Protein AF-X1N5U1-F1 (afdb_monomer_lite)

Structure (mmCIF, N/CA/C/O backbone):
data_AF-X1N5U1-F1
#
_entry.id   AF-X1N5U1-F1
#
loop_
_atom_site.group_PDB
_atom_site.id
_atom_site.type_symbol
_atom_site.label_atom_id
_atom_site.label_alt_id
_atom_site.label_comp_id
_atom_site.label_asym_id
_atom_site.label_entity_id
_atom_site.label_seq_id
_atom_site.pdbx_PDB_ins_code
_atom_site.Cartn_x
_atom_site.Cartn_y
_atom_site.Cartn_z
_atom_site.occupancy
_atom_site.B_iso_or_equiv
_atom_site.auth_seq_id
_atom_site.auth_comp_id
_atom_site.auth_asym_id
_atom_site.auth_atom_id
_atom_site.pdbx_PDB_model_num
ATOM 1 N N . HIS A 1 1 ? -0.557 -21.576 18.106 1.00 78.88 1 HIS A N 1
ATOM 2 C CA . HIS A 1 1 ? -1.082 -20.233 17.790 1.00 78.88 1 HIS A CA 1
ATOM 3 C C . HIS A 1 1 ? -1.778 -19.670 19.024 1.00 78.88 1 HIS A C 1
ATOM 5 O O . HIS A 1 1 ? -2.092 -20.455 19.910 1.00 78.88 1 HIS A O 1
ATOM 11 N N . ASP A 1 2 ? -1.929 -18.350 19.130 1.00 90.56 2 ASP A N 1
ATOM 12 C CA . ASP A 1 2 ? -2.532 -17.680 20.292 1.00 90.56 2 ASP A CA 1
ATOM 13 C C . ASP A 1 2 ? -3.877 -17.018 19.943 1.00 90.56 2 ASP A C 1
ATOM 15 O O . ASP A 1 2 ? -4.339 -17.080 18.804 1.00 90.56 2 ASP A O 1
ATOM 19 N N . GLU A 1 3 ? -4.504 -16.367 20.924 1.00 90.12 3 GLU A N 1
ATOM 20 C CA . GLU A 1 3 ? -5.809 -15.716 20.762 1.00 90.12 3 GLU A CA 1
ATOM 21 C C . GLU A 1 3 ? -5.814 -14.639 19.660 1.00 90.12 3 GLU A C 1
ATOM 23 O O . GLU A 1 3 ? -6.807 -14.477 18.950 1.00 90.12 3 GLU A O 1
ATOM 28 N N . ILE A 1 4 ? -4.700 -13.922 19.472 1.00 90.62 4 ILE A N 1
ATOM 29 C CA . ILE A 1 4 ? -4.571 -12.893 18.432 1.00 90.62 4 ILE A CA 1
ATOM 30 C C . ILE A 1 4 ? -4.632 -13.550 17.053 1.00 90.62 4 ILE A C 1
ATOM 32 O O . ILE A 1 4 ? -5.337 -13.061 16.172 1.00 90.62 4 ILE A O 1
ATOM 36 N N . PHE A 1 5 ? -3.904 -14.653 16.858 1.00 93.81 5 PHE A N 1
ATOM 37 C CA . PHE A 1 5 ? -3.947 -15.402 15.605 1.00 93.81 5 PHE A CA 1
ATOM 38 C C . PHE A 1 5 ? -5.366 -15.875 15.285 1.00 93.81 5 PHE A C 1
ATOM 40 O O . PHE A 1 5 ? -5.862 -15.602 14.193 1.00 93.81 5 PHE A O 1
ATOM 47 N N . GLU A 1 6 ? -6.038 -16.514 16.245 1.00 93.44 6 GLU A N 1
ATOM 48 C CA . GLU A 1 6 ? -7.402 -17.019 16.051 1.00 93.44 6 GLU A CA 1
ATOM 49 C C . GLU A 1 6 ? -8.366 -15.894 15.658 1.00 93.44 6 GLU A C 1
ATOM 51 O O . GLU A 1 6 ? -9.143 -16.033 14.712 1.00 93.44 6 GLU A O 1
ATOM 56 N N . LYS A 1 7 ? -8.270 -14.731 16.314 1.00 91.69 7 LYS A N 1
ATOM 57 C CA . LYS A 1 7 ? -9.083 -13.548 15.991 1.00 91.69 7 LYS A CA 1
ATOM 58 C C . LYS A 1 7 ? -8.818 -13.014 14.586 1.00 91.69 7 LYS A C 1
ATOM 60 O O . LYS A 1 7 ? -9.767 -12.698 13.864 1.00 91.69 7 LYS A O 1
ATOM 65 N N . LEU A 1 8 ? -7.548 -12.932 14.188 1.00 94.38 8 LEU A N 1
ATOM 66 C CA . LEU A 1 8 ? -7.164 -12.465 12.858 1.00 94.38 8 LEU A CA 1
ATOM 67 C C . LEU A 1 8 ? -7.657 -13.406 11.759 1.00 94.38 8 LEU A C 1
ATOM 69 O O . LEU A 1 8 ? -8.076 -12.918 10.713 1.00 94.38 8 LEU A O 1
ATOM 73 N N . ILE A 1 9 ? -7.650 -14.722 11.981 1.00 95.38 9 ILE A N 1
ATOM 74 C CA . ILE A 1 9 ? -8.093 -15.707 10.986 1.00 95.38 9 ILE A CA 1
ATOM 75 C C . ILE A 1 9 ? -9.622 -15.830 10.937 1.00 95.38 9 ILE A C 1
ATOM 77 O O . ILE A 1 9 ? -10.188 -15.813 9.846 1.00 95.38 9 ILE A O 1
ATOM 81 N N . LYS A 1 10 ? -10.305 -15.921 12.088 1.00 92.31 10 LYS A N 1
ATOM 82 C CA . LYS A 1 10 ? -11.728 -16.310 12.195 1.00 92.31 10 LYS A CA 1
ATOM 83 C C . LYS A 1 10 ? -12.684 -15.505 11.308 1.00 92.31 10 LYS A C 1
ATOM 85 O O . LYS A 1 10 ? -13.675 -16.052 10.839 1.00 92.31 10 LYS A O 1
ATOM 90 N N . ASN A 1 11 ? -12.404 -14.220 11.087 1.00 85.19 11 ASN A N 1
ATOM 91 C CA . ASN A 1 11 ? -13.266 -13.316 10.314 1.00 85.19 11 ASN A CA 1
ATOM 92 C C . ASN A 1 11 ? -12.578 -12.745 9.068 1.00 85.19 11 ASN A C 1
ATOM 94 O O . ASN A 1 11 ? -12.956 -11.673 8.589 1.00 85.19 11 ASN A O 1
ATOM 98 N N . SER A 1 12 ? -11.552 -13.431 8.572 1.00 95.69 12 SER A N 1
ATOM 99 C CA . SER A 1 12 ? -10.753 -12.979 7.440 1.00 95.69 12 SER A CA 1
ATOM 100 C C . SER A 1 12 ? -10.702 -14.032 6.352 1.00 95.69 12 SER A C 1
ATOM 102 O O . SER A 1 12 ? -10.772 -15.233 6.602 1.00 95.69 12 SER A O 1
ATOM 104 N N . LEU A 1 13 ? -10.517 -13.571 5.123 1.00 96.00 13 LEU A N 1
ATOM 105 C CA . LEU A 1 13 ? -10.209 -14.438 4.002 1.00 96.00 13 LEU A CA 1
ATOM 106 C C . LEU A 1 13 ? -8.708 -14.721 3.985 1.00 96.00 13 LEU A C 1
ATOM 108 O O . LEU A 1 13 ? -7.891 -13.820 4.168 1.00 96.00 13 LEU A O 1
ATOM 112 N N . THR A 1 14 ? -8.346 -15.971 3.728 1.00 95.62 14 THR A N 1
ATOM 113 C CA . THR A 1 14 ? -6.973 -16.385 3.417 1.00 95.62 14 THR A CA 1
ATOM 114 C C . THR A 1 14 ? -6.920 -16.879 1.975 1.00 95.62 14 THR A C 1
ATOM 116 O O . THR A 1 14 ? -7.950 -17.027 1.319 1.00 95.62 14 THR A O 1
ATOM 119 N N . ASN A 1 15 ? -5.719 -17.092 1.438 1.00 95.69 15 ASN A N 1
ATOM 120 C CA . ASN A 1 15 ? -5.493 -17.489 0.046 1.00 95.69 15 ASN A CA 1
ATOM 121 C C . ASN A 1 15 ? -6.030 -16.483 -0.997 1.00 95.69 15 ASN A C 1
ATOM 123 O O . ASN A 1 15 ? -6.209 -16.824 -2.165 1.00 95.69 15 ASN A O 1
ATOM 127 N N . VAL A 1 16 ? -6.252 -15.232 -0.580 1.00 96.06 16 VAL A N 1
ATOM 128 C CA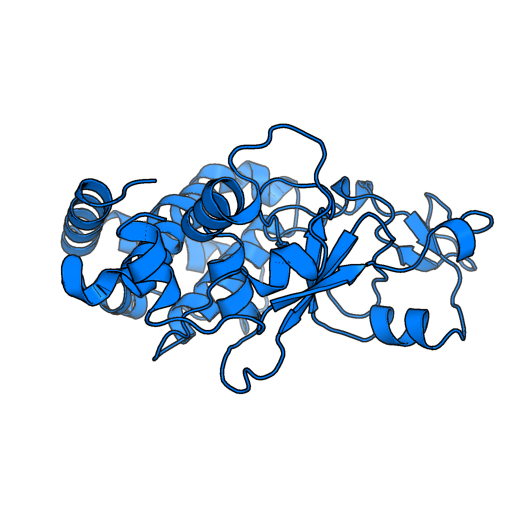 . VAL A 1 16 ? -6.719 -14.136 -1.446 1.00 96.06 16 VAL A CA 1
ATOM 129 C C . VAL A 1 16 ? -5.595 -13.209 -1.900 1.00 96.06 16 VAL A C 1
ATOM 131 O O . VAL A 1 16 ? -5.753 -12.514 -2.896 1.00 96.06 16 VAL A O 1
ATOM 134 N N . VAL A 1 17 ? -4.440 -13.219 -1.224 1.00 96.88 17 VAL A N 1
ATOM 135 C CA . VAL A 1 17 ? -3.240 -12.469 -1.627 1.00 96.88 17 VAL A CA 1
ATOM 136 C C . VAL A 1 17 ? -2.207 -13.448 -2.157 1.00 96.88 17 VAL A C 1
ATOM 138 O O . VAL A 1 17 ? -1.645 -14.241 -1.407 1.00 96.88 17 VAL A O 1
ATOM 141 N N . LEU A 1 18 ? -1.938 -13.399 -3.457 1.00 95.69 18 LEU A N 1
ATOM 142 C CA . LEU A 1 18 ? -0.983 -14.290 -4.104 1.00 95.69 18 LEU A CA 1
ATOM 143 C C . LEU A 1 18 ? 0.223 -13.503 -4.601 1.00 95.69 18 LEU A C 1
ATOM 145 O O . LEU A 1 18 ? 0.129 -12.744 -5.564 1.00 95.69 18 LEU A O 1
ATOM 149 N N . GLY A 1 19 ? 1.359 -13.712 -3.940 1.00 95.00 19 GLY A N 1
ATOM 150 C CA . GLY A 1 19 ? 2.645 -13.171 -4.356 1.00 95.00 19 GLY A CA 1
ATOM 151 C C . GLY A 1 19 ? 3.249 -13.944 -5.527 1.00 95.00 19 GLY A C 1
ATOM 152 O O . GLY A 1 19 ? 3.449 -15.156 -5.442 1.00 95.00 19 GLY A O 1
ATOM 153 N N . ASP A 1 20 ? 3.593 -13.233 -6.589 1.00 94.75 20 ASP A N 1
ATOM 154 C CA . ASP A 1 20 ? 4.414 -13.685 -7.713 1.00 94.75 20 ASP A CA 1
ATOM 155 C C . ASP A 1 20 ? 5.688 -12.823 -7.799 1.00 94.75 20 ASP A C 1
ATOM 157 O O . ASP A 1 20 ? 5.861 -11.840 -7.076 1.00 94.75 20 ASP A O 1
ATOM 161 N N . TYR A 1 21 ? 6.600 -13.203 -8.679 1.00 91.12 21 TYR A N 1
ATOM 162 C CA . TYR A 1 21 ? 7.834 -12.495 -8.974 1.00 91.12 21 TYR A CA 1
ATOM 163 C C . TYR A 1 21 ? 7.630 -11.588 -10.183 1.00 91.12 21 TYR A C 1
ATOM 165 O O . TYR A 1 21 ? 6.862 -11.903 -11.101 1.00 91.12 21 TYR A O 1
ATOM 173 N N . GLY A 1 22 ? 8.385 -10.495 -10.241 1.00 91.81 22 GLY A N 1
ATOM 174 C CA . GLY A 1 22 ? 8.585 -9.790 -11.498 1.00 91.81 22 GLY A CA 1
ATOM 175 C C . GLY A 1 22 ? 9.330 -10.634 -12.541 1.00 91.81 22 GLY A C 1
ATOM 176 O O . GLY A 1 22 ? 9.539 -11.842 -12.401 1.00 91.81 22 GLY A O 1
ATOM 177 N N . LEU A 1 23 ? 9.721 -9.998 -13.637 1.00 92.12 23 LEU A N 1
ATOM 178 C CA . LEU A 1 23 ? 10.422 -10.655 -14.732 1.00 92.12 23 LEU A CA 1
ATOM 179 C C . LEU A 1 23 ? 11.861 -11.006 -14.328 1.00 92.12 23 LEU A C 1
ATOM 181 O O . LEU A 1 23 ? 12.540 -10.194 -13.695 1.00 92.12 23 LEU A O 1
ATOM 185 N N . ASP A 1 24 ? 12.334 -12.203 -14.701 1.00 84.12 24 ASP A N 1
ATOM 186 C CA . ASP A 1 24 ? 13.722 -12.591 -14.447 1.00 84.12 24 ASP A CA 1
ATOM 187 C C . ASP A 1 24 ? 14.670 -11.630 -15.152 1.00 84.12 24 ASP A C 1
ATOM 189 O O . ASP A 1 24 ? 14.729 -11.592 -16.378 1.00 84.12 24 ASP A O 1
ATOM 193 N N . HIS A 1 25 ? 15.425 -10.865 -14.369 1.00 67.94 25 HIS A N 1
ATOM 194 C CA . HIS A 1 25 ? 16.436 -9.974 -14.901 1.00 67.94 25 HIS A CA 1
ATOM 195 C C . HIS A 1 25 ? 17.454 -10.719 -15.768 1.00 67.94 25 HIS A C 1
ATOM 197 O O . HIS A 1 25 ? 17.928 -10.116 -16.695 1.00 67.94 25 HIS A O 1
ATOM 203 N N . ARG A 1 26 ? 17.735 -12.021 -15.625 1.00 65.69 26 ARG A N 1
ATOM 204 C CA . ARG A 1 26 ? 18.602 -12.782 -16.557 1.00 65.69 26 ARG A CA 1
ATOM 205 C C . ARG A 1 26 ? 18.038 -12.885 -17.975 1.00 65.69 26 ARG A C 1
ATOM 207 O O . ARG A 1 26 ? 18.794 -13.086 -18.918 1.00 65.69 26 ARG A O 1
ATOM 214 N N . VAL A 1 27 ? 16.731 -12.687 -18.131 1.00 61.28 27 VAL A N 1
ATOM 215 C CA . VAL A 1 27 ? 16.070 -12.530 -19.432 1.00 61.28 27 VAL A CA 1
ATOM 216 C C . VAL A 1 27 ? 16.319 -11.135 -20.024 1.00 61.28 27 VAL A C 1
ATOM 218 O O . VAL A 1 27 ? 16.164 -10.957 -21.227 1.00 61.28 27 VAL A O 1
ATOM 221 N N . VAL A 1 28 ? 16.713 -10.162 -19.195 1.00 60.78 28 VAL A N 1
ATOM 222 C CA . VAL A 1 28 ? 16.836 -8.731 -19.528 1.00 60.78 28 VAL A CA 1
ATOM 223 C C . VAL A 1 28 ? 18.241 -8.155 -19.237 1.00 60.78 28 VAL A C 1
ATOM 225 O O . VAL A 1 28 ? 18.537 -7.048 -19.637 1.00 60.78 28 VAL A O 1
ATOM 228 N N . ASN A 1 29 ? 19.139 -8.875 -18.560 1.00 50.53 29 ASN A N 1
ATOM 229 C CA . ASN A 1 29 ? 20.348 -8.365 -17.885 1.00 50.53 29 ASN A CA 1
ATOM 230 C C . ASN A 1 29 ? 21.474 -8.063 -18.858 1.00 50.53 29 ASN A C 1
ATOM 232 O O . ASN A 1 29 ? 22.388 -7.323 -18.517 1.00 50.53 29 ASN A O 1
ATOM 236 N N . LYS A 1 30 ? 21.421 -8.648 -20.054 1.00 61.34 30 LYS A N 1
ATOM 237 C CA . LYS A 1 30 ? 22.290 -8.220 -21.150 1.00 61.34 30 LYS A CA 1
ATOM 238 C C . LYS A 1 30 ? 21.853 -6.857 -21.708 1.00 61.34 30 LYS A C 1
ATOM 240 O O . LYS A 1 30 ? 22.657 -6.185 -22.335 1.00 61.34 30 LYS A O 1
ATOM 245 N N . ASP A 1 31 ? 20.624 -6.433 -21.405 1.00 75.69 31 ASP A N 1
ATOM 246 C CA . ASP A 1 31 ? 19.917 -5.310 -22.010 1.00 75.69 31 ASP A CA 1
ATOM 247 C C . ASP A 1 31 ? 19.130 -4.476 -20.962 1.00 75.69 31 ASP A C 1
ATOM 249 O O . ASP A 1 31 ? 17.998 -4.052 -21.218 1.00 75.69 31 ASP A O 1
ATOM 253 N N . LEU A 1 32 ? 19.719 -4.158 -19.802 1.00 90.31 32 LEU A N 1
ATOM 254 C CA . LEU A 1 32 ? 19.231 -3.061 -18.950 1.00 90.31 32 LEU A CA 1
ATOM 255 C C . LEU A 1 32 ? 20.218 -1.890 -18.967 1.00 90.31 32 LEU A C 1
ATOM 257 O O . LEU A 1 32 ? 21.430 -2.088 -18.903 1.00 90.31 32 LEU A O 1
ATOM 261 N N . ARG A 1 33 ? 19.703 -0.659 -18.997 1.00 92.06 33 ARG A N 1
ATOM 262 C CA . ARG A 1 33 ? 20.496 0.580 -18.912 1.00 92.06 33 ARG A CA 1
ATOM 263 C C . ARG A 1 33 ? 20.086 1.409 -17.704 1.00 92.06 33 ARG A C 1
ATOM 265 O O . ARG A 1 33 ? 18.948 1.329 -17.251 1.00 92.06 33 ARG A O 1
ATOM 272 N N . LYS A 1 34 ? 21.019 2.192 -17.162 1.00 93.00 34 LYS A N 1
ATOM 273 C CA . LYS A 1 34 ? 20.716 3.165 -16.102 1.00 93.00 34 LYS A CA 1
ATOM 274 C C . LYS A 1 34 ? 20.020 4.400 -16.656 1.00 93.00 34 LYS A C 1
ATOM 276 O O . LYS A 1 34 ? 19.060 4.877 -16.058 1.00 93.00 34 LYS A O 1
ATOM 281 N N . ASP A 1 35 ? 20.439 4.823 -17.839 1.00 94.31 35 ASP A N 1
ATOM 282 C CA . ASP A 1 35 ? 19.875 5.977 -18.519 1.00 94.31 35 ASP A CA 1
ATOM 283 C C . ASP A 1 35 ? 18.788 5.570 -19.506 1.00 94.31 35 ASP A C 1
ATOM 285 O O . ASP A 1 35 ? 18.838 4.501 -20.124 1.00 94.31 35 ASP A O 1
ATOM 289 N N . LYS A 1 36 ? 17.801 6.455 -19.653 1.00 95.69 36 LYS A N 1
ATOM 290 C CA . LYS A 1 36 ? 16.779 6.330 -20.684 1.00 95.69 36 LYS A CA 1
ATOM 291 C C . LYS A 1 36 ? 17.386 6.743 -22.018 1.00 95.69 36 LYS A C 1
ATOM 293 O O . LYS A 1 36 ? 17.819 7.882 -22.162 1.00 95.69 36 LYS A O 1
ATOM 298 N N . ILE A 1 37 ? 17.339 5.848 -22.992 1.00 94.56 37 ILE A N 1
ATOM 299 C CA . ILE A 1 37 ? 17.688 6.129 -24.391 1.00 94.56 37 ILE A CA 1
ATOM 300 C C . ILE A 1 37 ? 16.596 5.561 -25.299 1.00 94.56 37 ILE A C 1
ATOM 302 O O . ILE A 1 37 ? 15.747 4.804 -24.827 1.00 94.56 37 ILE A O 1
ATOM 306 N N . ASP A 1 38 ? 16.591 5.906 -26.585 1.00 94.62 38 ASP A N 1
ATOM 307 C CA . ASP A 1 38 ? 15.484 5.562 -27.493 1.00 94.62 38 ASP A CA 1
ATOM 308 C C . ASP A 1 38 ? 15.163 4.064 -27.515 1.00 94.62 38 ASP A C 1
ATOM 310 O O . ASP A 1 38 ? 13.998 3.676 -27.419 1.00 94.62 38 ASP A O 1
ATOM 314 N N . GLU A 1 39 ? 16.196 3.219 -27.544 1.00 93.38 39 GLU A N 1
ATOM 315 C CA . GLU A 1 39 ? 16.052 1.761 -27.518 1.00 93.38 39 GLU A CA 1
ATOM 316 C C . GLU A 1 39 ? 15.655 1.226 -26.122 1.00 93.38 39 GLU A C 1
ATOM 318 O O . GLU A 1 39 ? 14.938 0.232 -26.016 1.00 93.38 39 GLU A O 1
ATOM 323 N N . TYR A 1 40 ? 16.063 1.904 -25.043 1.00 94.50 40 TYR A N 1
ATOM 324 C CA . TYR A 1 40 ? 15.822 1.517 -23.646 1.00 94.50 40 TYR A CA 1
ATOM 325 C C . TYR A 1 40 ? 14.923 2.550 -22.979 1.00 94.50 40 TYR A C 1
ATOM 327 O O . TYR A 1 40 ? 15.369 3.439 -22.251 1.00 94.50 40 TYR A O 1
ATOM 335 N N . ASN A 1 41 ? 13.629 2.435 -23.256 1.00 94.94 41 ASN A N 1
ATOM 336 C CA . ASN A 1 41 ? 12.647 3.455 -22.907 1.00 94.94 41 ASN A CA 1
ATOM 337 C C . ASN A 1 41 ? 11.528 2.952 -21.980 1.00 94.94 41 ASN A C 1
ATOM 339 O O . ASN A 1 41 ? 10.687 3.754 -21.563 1.00 94.94 41 ASN A O 1
ATOM 343 N N . ILE A 1 42 ? 11.535 1.664 -21.607 1.00 95.62 42 ILE A N 1
ATOM 344 C CA . ILE A 1 42 ? 10.561 1.081 -20.679 1.00 95.62 42 ILE A CA 1
ATOM 345 C C . ILE A 1 42 ? 11.162 1.003 -19.269 1.00 95.62 42 ILE A C 1
ATOM 347 O O . ILE A 1 42 ? 12.131 0.262 -19.073 1.00 95.62 42 ILE A O 1
ATOM 351 N N . PRO A 1 43 ? 10.601 1.711 -18.273 1.00 96.81 43 PRO A N 1
ATOM 352 C CA . PRO A 1 43 ? 11.136 1.704 -16.919 1.00 96.81 43 PRO A CA 1
ATOM 353 C C . PRO A 1 43 ? 10.956 0.330 -16.253 1.00 96.81 43 PRO A C 1
ATOM 355 O O . PRO A 1 43 ? 9.876 -0.272 -16.273 1.00 96.81 43 PRO A O 1
ATOM 358 N N . PHE A 1 44 ? 12.034 -0.148 -15.640 1.00 95.94 44 PHE A N 1
ATOM 359 C CA . PHE A 1 44 ? 12.178 -1.485 -15.080 1.00 95.94 44 PHE A CA 1
ATOM 360 C C . PHE A 1 44 ? 12.615 -1.410 -13.611 1.00 95.94 44 PHE A C 1
ATOM 362 O O . PHE A 1 44 ? 13.656 -0.835 -13.282 1.00 95.94 44 PHE A O 1
ATOM 369 N N . LEU A 1 45 ? 11.835 -2.018 -12.714 1.00 95.88 45 LEU A N 1
ATOM 370 C CA . LEU A 1 45 ? 12.115 -2.045 -11.274 1.00 95.88 45 LEU A CA 1
ATOM 371 C C . LEU A 1 45 ? 13.077 -3.197 -10.966 1.00 95.88 45 LEU A C 1
ATOM 373 O O . LEU A 1 45 ? 12.660 -4.307 -10.635 1.00 95.88 45 LEU A O 1
ATOM 377 N N . HIS A 1 46 ? 14.368 -2.951 -11.165 1.00 90.62 46 HIS A N 1
ATOM 378 C CA . HIS A 1 46 ? 15.398 -3.986 -11.095 1.00 90.62 46 HIS A CA 1
ATOM 379 C C . HIS A 1 46 ? 15.644 -4.504 -9.670 1.00 90.62 46 HIS A C 1
ATOM 381 O O . HIS A 1 46 ? 15.870 -5.701 -9.468 1.00 90.62 46 HIS A O 1
ATOM 387 N N . SER A 1 47 ? 15.596 -3.613 -8.679 1.00 91.38 47 SER A N 1
ATOM 388 C CA . SER A 1 47 ? 15.908 -3.926 -7.289 1.00 91.38 47 SER A CA 1
ATOM 389 C C . SER A 1 47 ? 14.671 -3.821 -6.402 1.00 91.38 47 SER A C 1
ATOM 391 O O . SER A 1 47 ? 13.705 -3.117 -6.699 1.00 91.38 47 SER A O 1
ATOM 393 N N . GLY A 1 48 ? 14.720 -4.503 -5.258 1.00 92.00 48 GLY A N 1
ATOM 394 C CA . GLY A 1 48 ? 13.713 -4.333 -4.215 1.00 92.00 48 GLY A CA 1
ATOM 395 C C . GLY A 1 48 ? 13.684 -2.910 -3.638 1.00 92.00 48 GLY A C 1
ATOM 396 O O . GLY A 1 48 ? 12.641 -2.490 -3.143 1.00 92.00 48 GLY A O 1
ATOM 397 N N . SER A 1 49 ? 14.792 -2.167 -3.756 1.00 95.19 49 SER A N 1
ATOM 398 C CA . SER A 1 49 ? 14.930 -0.762 -3.344 1.00 95.19 49 SER A CA 1
ATOM 399 C C . SER A 1 49 ? 14.143 0.203 -4.231 1.00 95.19 49 SER A C 1
ATOM 401 O O . SER A 1 49 ? 13.820 1.306 -3.799 1.00 95.19 49 SER A O 1
ATOM 403 N N . SER A 1 50 ? 13.776 -0.208 -5.452 1.00 96.38 50 SER A N 1
ATOM 404 C CA . SER A 1 50 ? 12.906 0.584 -6.329 1.00 96.38 50 SER A CA 1
ATOM 405 C C . SER A 1 50 ? 11.478 0.727 -5.790 1.00 96.38 50 SER A C 1
ATOM 407 O O . SER A 1 50 ? 10.723 1.569 -6.283 1.00 96.38 50 SER A O 1
ATOM 409 N N . VAL A 1 51 ? 11.100 -0.079 -4.794 1.00 97.38 51 VAL A N 1
ATOM 410 C CA . VAL A 1 51 ? 9.782 -0.067 -4.159 1.00 97.38 51 VAL A CA 1
ATOM 411 C C . VAL A 1 51 ? 9.930 0.257 -2.681 1.00 97.38 51 VAL A C 1
ATOM 413 O O . VAL A 1 51 ? 10.704 -0.369 -1.965 1.00 97.38 51 VAL A O 1
ATOM 416 N N . ASN A 1 52 ? 9.146 1.222 -2.217 1.00 96.38 52 ASN A N 1
ATOM 417 C CA . ASN A 1 52 ? 9.018 1.546 -0.807 1.00 96.38 52 ASN A CA 1
ATOM 418 C C . ASN A 1 52 ? 7.529 1.644 -0.441 1.00 96.38 52 ASN A C 1
ATOM 420 O O . ASN A 1 52 ? 6.648 1.606 -1.306 1.00 96.38 52 ASN A O 1
ATOM 424 N N . ARG A 1 53 ? 7.227 1.764 0.854 1.00 96.69 53 ARG A N 1
ATOM 425 C CA . ARG A 1 53 ? 5.854 1.926 1.341 1.00 96.69 53 ARG A CA 1
ATOM 426 C C . ARG A 1 53 ? 5.204 3.131 0.640 1.00 96.69 53 ARG A C 1
ATOM 428 O O . ARG A 1 53 ? 5.721 4.245 0.698 1.00 96.69 53 ARG A O 1
ATOM 435 N N . TYR A 1 54 ? 4.121 2.870 -0.091 1.00 98.44 54 TYR A N 1
ATOM 436 C CA . TYR A 1 54 ? 3.353 3.820 -0.910 1.00 98.44 54 TYR A CA 1
ATOM 437 C C . TYR A 1 54 ? 4.135 4.593 -1.983 1.00 98.44 54 TYR A C 1
ATOM 439 O O . TYR A 1 54 ? 3.611 5.551 -2.544 1.00 98.44 54 TYR A O 1
ATOM 447 N N . SER A 1 55 ? 5.366 4.199 -2.319 1.00 97.88 55 SER A N 1
ATOM 448 C CA . SER A 1 55 ? 6.189 4.947 -3.274 1.00 97.88 55 SER A CA 1
ATOM 449 C C . SER A 1 55 ? 7.051 4.076 -4.164 1.00 97.88 55 SER A C 1
ATOM 451 O O . SER A 1 55 ? 7.409 2.943 -3.850 1.00 97.88 55 SER A O 1
ATOM 453 N N . LEU A 1 56 ? 7.392 4.662 -5.304 1.00 97.88 56 LEU A N 1
ATOM 454 C CA . LEU A 1 56 ? 8.403 4.154 -6.206 1.00 97.88 56 LEU A CA 1
ATOM 455 C C . LEU A 1 56 ? 9.618 5.074 -6.170 1.00 97.88 56 LEU A C 1
ATOM 457 O O . LEU A 1 56 ? 9.485 6.295 -6.283 1.00 97.88 56 LEU A O 1
ATOM 461 N N . ILE A 1 57 ? 10.802 4.487 -6.045 1.00 96.75 57 ILE A N 1
ATOM 462 C CA . ILE A 1 57 ? 12.057 5.228 -5.957 1.00 96.75 57 ILE A CA 1
ATOM 463 C C . ILE A 1 57 ? 12.672 5.302 -7.355 1.00 96.75 57 ILE A C 1
ATOM 465 O O . ILE A 1 57 ? 13.407 4.416 -7.775 1.00 96.75 57 ILE A O 1
ATOM 469 N N . LYS A 1 58 ? 12.336 6.362 -8.102 1.00 95.25 58 LYS A N 1
ATOM 470 C CA . LYS A 1 58 ? 12.698 6.504 -9.527 1.00 95.25 58 LYS A CA 1
ATOM 471 C C . LYS A 1 58 ? 14.205 6.423 -9.801 1.00 95.25 58 LYS A C 1
ATOM 473 O O . LYS A 1 58 ? 14.584 5.881 -10.830 1.00 95.25 58 LYS A O 1
ATOM 478 N N . LYS A 1 59 ? 15.056 6.909 -8.887 1.00 94.62 59 LYS A N 1
ATOM 479 C CA . LYS A 1 59 ? 16.528 6.825 -9.009 1.00 94.62 59 LYS A CA 1
ATOM 480 C C . LYS A 1 59 ? 17.069 5.389 -9.015 1.00 94.62 59 LYS A C 1
ATOM 482 O O . LYS A 1 59 ? 18.157 5.143 -9.515 1.00 94.62 59 LYS A O 1
ATOM 487 N N . GLU A 1 60 ? 16.288 4.437 -8.508 1.00 95.56 60 GLU A N 1
ATOM 488 C CA . GLU A 1 60 ? 16.626 3.010 -8.499 1.00 95.56 60 GLU A CA 1
ATOM 489 C C . GLU A 1 60 ? 16.151 2.280 -9.761 1.00 95.56 60 GLU A C 1
ATOM 491 O O . GLU A 1 60 ? 16.320 1.064 -9.874 1.00 95.56 60 GLU A O 1
ATOM 496 N N . PHE A 1 61 ? 15.483 2.975 -10.685 1.00 95.38 61 PHE A N 1
ATOM 497 C CA . PHE A 1 61 ? 14.974 2.347 -11.895 1.00 95.38 61 PHE A CA 1
ATOM 498 C C . PHE A 1 61 ? 16.122 2.080 -12.863 1.00 95.38 61 PHE A C 1
ATOM 500 O O . PHE A 1 61 ? 17.069 2.856 -12.975 1.00 95.38 61 PHE A O 1
ATOM 507 N N . ASN A 1 62 ? 15.985 0.991 -13.607 1.00 95.12 62 ASN A N 1
ATOM 508 C CA . ASN A 1 62 ? 16.712 0.795 -14.849 1.00 95.12 62 ASN A CA 1
ATOM 509 C C . ASN A 1 62 ? 15.726 0.951 -16.015 1.00 95.12 62 ASN A C 1
ATOM 511 O O . ASN A 1 62 ? 14.514 1.076 -15.822 1.00 95.12 62 ASN A O 1
ATOM 515 N N . TRP A 1 63 ? 16.237 0.889 -17.233 1.00 95.25 63 TRP A N 1
ATOM 516 C CA . TRP A 1 63 ? 15.468 0.954 -18.462 1.00 95.25 63 TRP A CA 1
ATOM 517 C C . TRP A 1 63 ? 15.705 -0.300 -19.283 1.00 95.25 63 TRP A C 1
ATOM 519 O O . TRP A 1 63 ? 16.827 -0.792 -19.371 1.00 95.25 63 TRP A O 1
ATOM 529 N N . SER A 1 64 ? 14.629 -0.820 -19.856 1.00 93.75 64 SER A N 1
ATOM 530 C CA . SER A 1 64 ? 14.608 -2.026 -20.678 1.00 93.75 64 SER A CA 1
ATOM 531 C C . SER A 1 64 ? 14.149 -1.698 -22.092 1.00 93.75 64 SER A C 1
ATOM 533 O O . SER A 1 64 ? 13.403 -0.732 -22.304 1.00 93.75 64 SER A O 1
ATOM 535 N N . LYS A 1 65 ? 14.567 -2.532 -23.045 1.00 92.88 65 LYS A N 1
ATOM 536 C CA . LYS A 1 65 ? 13.965 -2.558 -24.377 1.00 92.88 65 LYS A CA 1
ATOM 537 C C . LYS A 1 65 ? 12.526 -3.083 -24.296 1.00 92.88 65 LYS A C 1
ATOM 539 O O . LYS A 1 65 ? 12.219 -3.900 -23.419 1.00 92.88 65 LYS A O 1
ATOM 544 N N . PRO A 1 66 ? 11.633 -2.670 -25.206 1.00 91.81 66 PRO A N 1
ATOM 545 C CA . PRO A 1 66 ? 10.368 -3.362 -25.407 1.00 91.81 66 PRO A CA 1
ATOM 546 C C . PRO A 1 66 ? 10.591 -4.857 -25.681 1.00 91.81 66 PRO A C 1
ATOM 548 O O . PRO A 1 66 ? 11.585 -5.252 -26.285 1.00 91.81 66 PRO A O 1
ATOM 551 N N . SER A 1 67 ? 9.655 -5.699 -25.247 1.00 90.19 67 SER A N 1
ATOM 552 C CA . SER A 1 67 ? 9.690 -7.136 -25.514 1.00 90.19 67 SER A CA 1
ATOM 553 C C . SER A 1 67 ? 8.302 -7.635 -25.887 1.00 90.19 67 SER A C 1
ATOM 555 O O . SER A 1 67 ? 7.316 -7.273 -25.248 1.00 90.19 67 SER A O 1
ATOM 557 N N .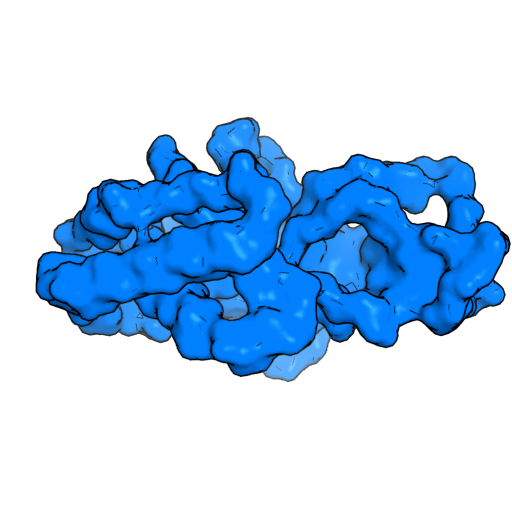 GLU A 1 68 ? 8.231 -8.510 -26.885 1.00 89.94 68 GLU A N 1
ATOM 558 C CA . GLU A 1 68 ? 6.984 -9.153 -27.317 1.00 89.94 68 GLU A CA 1
ATOM 559 C C . GLU A 1 68 ? 6.548 -10.296 -26.389 1.00 89.94 68 GLU A C 1
ATOM 561 O O . GLU A 1 68 ? 5.441 -10.816 -26.511 1.00 89.94 68 GLU A O 1
ATOM 566 N N . LYS A 1 69 ? 7.387 -10.674 -25.413 1.00 91.12 69 LYS A N 1
ATOM 567 C CA . LYS A 1 69 ? 7.077 -11.749 -24.466 1.00 91.12 69 LYS A CA 1
ATOM 568 C C . LYS A 1 69 ? 5.794 -11.440 -23.698 1.00 91.12 69 LYS A C 1
ATOM 570 O O . LYS A 1 69 ? 5.681 -10.401 -23.047 1.00 91.12 69 LYS A O 1
ATOM 575 N N . GLU A 1 70 ? 4.877 -12.403 -23.677 1.00 94.44 70 GLU A N 1
ATOM 576 C CA . GLU A 1 70 ? 3.562 -12.273 -23.039 1.00 94.44 70 GLU A CA 1
ATOM 577 C C . GLU A 1 70 ? 3.662 -11.769 -21.591 1.00 94.44 70 GLU A C 1
ATOM 579 O O . GLU A 1 70 ? 3.020 -10.786 -21.224 1.00 94.44 70 GLU A O 1
ATOM 584 N N . ARG A 1 71 ? 4.547 -12.366 -20.775 1.00 93.81 71 ARG A N 1
ATOM 585 C CA . ARG A 1 71 ? 4.749 -11.953 -19.374 1.00 93.81 71 ARG A CA 1
ATOM 586 C C . ARG A 1 71 ? 5.238 -10.507 -19.243 1.00 93.81 71 ARG A C 1
ATOM 588 O O . ARG A 1 71 ? 4.821 -9.823 -18.311 1.00 93.81 71 ARG A O 1
ATOM 595 N N . PHE A 1 72 ? 6.096 -10.032 -20.151 1.00 94.12 72 PHE A N 1
ATOM 596 C CA . PHE A 1 72 ? 6.563 -8.640 -20.149 1.00 94.12 72 PHE A CA 1
ATOM 597 C C . PHE A 1 72 ? 5.390 -7.692 -20.408 1.00 94.12 72 PHE A C 1
ATOM 599 O O . PHE A 1 72 ? 5.156 -6.768 -19.628 1.00 94.12 72 PHE A O 1
ATOM 606 N N . ASN A 1 73 ? 4.606 -7.970 -21.451 1.00 95.31 73 ASN A N 1
ATOM 607 C CA . ASN A 1 73 ? 3.446 -7.163 -21.823 1.00 95.31 73 ASN A CA 1
ATOM 608 C C . ASN A 1 73 ? 2.360 -7.173 -20.742 1.00 95.31 73 ASN A C 1
ATOM 610 O O . ASN A 1 73 ? 1.836 -6.115 -20.389 1.00 95.31 73 ASN A O 1
ATOM 614 N N . LYS A 1 74 ? 2.083 -8.337 -20.148 1.00 96.75 74 LYS A N 1
ATOM 615 C CA . LYS A 1 74 ? 1.176 -8.478 -19.006 1.00 96.75 74 LYS A CA 1
ATOM 616 C C . LYS A 1 74 ? 1.611 -7.585 -17.843 1.00 96.75 74 LYS A C 1
ATOM 618 O O . LYS A 1 74 ? 0.876 -6.686 -17.442 1.00 96.75 74 LYS A O 1
ATOM 623 N N . LEU A 1 75 ? 2.840 -7.763 -17.355 1.00 96.50 75 LEU A N 1
ATOM 624 C CA . LEU A 1 75 ? 3.357 -6.996 -16.222 1.00 96.50 75 LEU A CA 1
ATOM 625 C C . LEU A 1 75 ? 3.418 -5.489 -16.506 1.00 96.50 75 LEU A C 1
ATOM 627 O O . LEU A 1 75 ? 3.134 -4.689 -15.615 1.00 96.50 75 LEU A O 1
ATOM 631 N N . LYS A 1 76 ? 3.744 -5.087 -17.739 1.00 96.81 76 LYS A N 1
ATOM 632 C CA . LYS A 1 76 ? 3.733 -3.685 -18.172 1.00 96.81 76 LYS A CA 1
ATOM 633 C C . LYS A 1 76 ? 2.327 -3.081 -18.093 1.00 96.81 76 LYS A C 1
ATOM 635 O O . LYS A 1 76 ? 2.177 -1.956 -17.616 1.00 96.81 76 LYS A O 1
ATOM 640 N N . ASN A 1 77 ? 1.304 -3.810 -18.530 1.00 97.81 77 ASN A N 1
ATOM 641 C CA . ASN A 1 77 ? -0.054 -3.285 -18.711 1.00 97.81 77 ASN A CA 1
ATOM 642 C C . ASN A 1 77 ? -0.962 -3.428 -17.480 1.00 97.81 77 ASN A C 1
ATOM 644 O O . ASN A 1 77 ? -1.988 -2.748 -17.392 1.00 97.81 77 ASN A O 1
ATOM 648 N N . GLU A 1 78 ? -0.594 -4.271 -16.520 1.00 96.44 78 GLU A N 1
ATOM 649 C CA . GLU A 1 78 ? -1.366 -4.484 -15.296 1.00 96.44 78 GLU A CA 1
ATOM 650 C C . GLU A 1 78 ? -1.177 -3.359 -14.269 1.00 96.44 78 GLU A C 1
ATOM 652 O O . GLU A 1 78 ? -0.083 -2.814 -14.095 1.00 96.44 78 GLU A O 1
ATOM 657 N N . LYS A 1 79 ? -2.254 -3.043 -13.541 1.00 96.94 79 LYS A N 1
ATOM 658 C CA . LYS A 1 79 ? -2.235 -2.203 -12.338 1.00 96.94 79 LYS A CA 1
ATOM 659 C C . LYS A 1 79 ? -2.418 -3.114 -11.128 1.00 96.94 79 LYS A C 1
ATOM 661 O O . LYS A 1 79 ? -3.488 -3.680 -10.942 1.00 96.94 79 LYS A O 1
ATOM 666 N N . VAL A 1 80 ? -1.366 -3.267 -10.334 1.00 97.50 80 VAL A N 1
ATOM 667 C CA . VAL A 1 80 ? -1.264 -4.260 -9.250 1.00 97.50 80 VAL A CA 1
ATOM 668 C C . VAL A 1 80 ? -0.493 -3.675 -8.075 1.00 97.50 80 VAL A C 1
ATOM 670 O O . VAL A 1 80 ? 0.226 -2.687 -8.239 1.00 97.50 80 VAL A O 1
ATOM 673 N N . ILE A 1 81 ? -0.626 -4.275 -6.893 1.00 98.44 81 ILE A N 1
ATOM 674 C CA . ILE A 1 81 ? 0.253 -3.946 -5.770 1.00 98.44 81 ILE A CA 1
ATOM 675 C C . ILE A 1 81 ? 1.595 -4.635 -6.009 1.00 98.44 81 ILE A C 1
ATOM 677 O O . ILE A 1 81 ? 1.653 -5.800 -6.395 1.00 98.44 81 ILE A O 1
ATOM 681 N N . ILE A 1 82 ? 2.677 -3.909 -5.771 1.00 98.19 82 ILE A N 1
ATOM 682 C CA . ILE A 1 82 ? 4.040 -4.434 -5.788 1.00 98.19 82 ILE A CA 1
ATOM 683 C C . ILE A 1 82 ? 4.717 -4.124 -4.464 1.00 98.19 82 ILE A C 1
ATOM 685 O O . ILE A 1 82 ? 4.400 -3.119 -3.837 1.00 98.19 82 ILE A O 1
ATOM 689 N N . THR A 1 83 ? 5.644 -4.976 -4.048 1.00 97.44 83 THR A N 1
ATOM 690 C CA . THR A 1 83 ? 6.395 -4.854 -2.792 1.00 97.44 83 THR A CA 1
ATOM 691 C C . THR A 1 83 ? 7.850 -5.232 -3.019 1.00 97.44 83 THR A C 1
ATOM 693 O O . THR A 1 83 ? 8.172 -5.969 -3.952 1.00 97.44 83 THR A O 1
ATOM 696 N N . THR A 1 84 ? 8.744 -4.790 -2.139 1.00 94.19 84 THR A N 1
ATOM 697 C CA . THR A 1 84 ? 10.063 -5.416 -2.013 1.00 94.19 84 THR A CA 1
ATOM 698 C C . THR A 1 84 ? 9.873 -6.913 -1.775 1.00 94.19 84 THR A C 1
ATOM 700 O O . THR A 1 84 ? 9.109 -7.310 -0.893 1.00 94.19 84 THR A O 1
ATOM 703 N N . ALA A 1 85 ? 10.543 -7.741 -2.571 1.00 91.56 85 ALA A N 1
ATOM 704 C CA . ALA A 1 85 ? 10.396 -9.183 -2.478 1.00 91.56 85 ALA A CA 1
ATOM 705 C C . ALA A 1 85 ? 11.035 -9.792 -1.224 1.00 91.56 85 ALA A C 1
ATOM 707 O O . ALA A 1 85 ? 10.516 -10.749 -0.657 1.00 91.56 85 ALA A O 1
ATOM 708 N N . ILE A 1 86 ? 12.170 -9.234 -0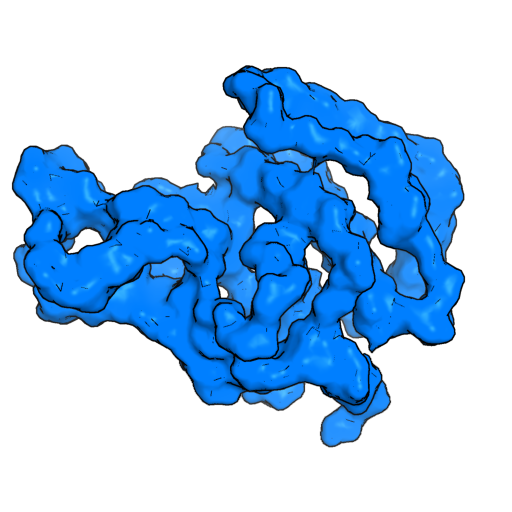.806 1.00 90.81 86 ILE A N 1
ATOM 709 C CA . ILE A 1 86 ? 12.907 -9.663 0.376 1.00 90.81 86 ILE A CA 1
ATOM 710 C C . ILE A 1 86 ? 12.535 -8.731 1.524 1.00 90.81 86 ILE A C 1
ATOM 712 O O . ILE A 1 86 ? 12.989 -7.586 1.581 1.00 90.81 86 ILE A O 1
ATOM 716 N N . SER A 1 87 ? 11.657 -9.187 2.414 1.00 90.06 87 SER A N 1
ATOM 717 C CA . SER A 1 87 ? 11.222 -8.387 3.555 1.00 90.06 87 SER A CA 1
ATOM 718 C C . SER A 1 87 ? 10.514 -9.225 4.614 1.00 90.06 87 SER A C 1
ATOM 720 O O . SER A 1 87 ? 9.889 -10.233 4.307 1.00 90.06 87 SER A O 1
ATOM 722 N N . THR A 1 88 ? 10.549 -8.765 5.862 1.00 90.50 88 THR A N 1
ATOM 723 C CA . THR A 1 88 ? 9.786 -9.356 6.976 1.00 90.50 88 THR A CA 1
ATOM 724 C C . THR A 1 88 ? 8.370 -8.786 7.103 1.00 90.50 88 THR A C 1
ATOM 726 O O . THR A 1 88 ? 7.594 -9.217 7.950 1.00 90.50 88 THR A O 1
ATOM 729 N N . ARG A 1 89 ? 8.022 -7.808 6.259 1.00 92.75 89 ARG A N 1
ATOM 730 C CA . ARG A 1 89 ? 6.708 -7.157 6.182 1.00 92.75 89 ARG A CA 1
ATOM 731 C C . ARG A 1 89 ? 6.439 -6.692 4.758 1.00 92.75 89 ARG A C 1
ATOM 733 O O . ARG A 1 89 ? 7.373 -6.470 3.993 1.00 92.75 89 ARG A O 1
ATOM 740 N N . ILE A 1 90 ? 5.178 -6.472 4.411 1.00 95.50 90 ILE A N 1
ATOM 741 C CA . ILE A 1 90 ? 4.850 -5.857 3.126 1.00 95.50 90 ILE A CA 1
ATOM 742 C C . ILE A 1 90 ? 5.204 -4.367 3.186 1.00 95.50 90 ILE A C 1
ATOM 744 O O . ILE A 1 90 ? 4.817 -3.655 4.110 1.00 95.50 90 ILE A O 1
ATOM 748 N N . LYS A 1 91 ? 5.968 -3.910 2.192 1.00 95.19 91 LYS A N 1
ATOM 749 C CA . LYS A 1 91 ? 6.246 -2.495 1.922 1.00 95.19 91 LYS A CA 1
ATOM 750 C C . LYS A 1 91 ? 5.819 -2.235 0.490 1.00 95.19 91 LYS A C 1
ATOM 752 O O . LYS A 1 91 ? 6.620 -2.295 -0.440 1.00 95.19 91 LYS A O 1
ATOM 757 N N . GLY A 1 92 ? 4.516 -2.073 0.327 1.00 97.38 92 GLY A N 1
ATOM 758 C CA . GLY A 1 92 ? 3.858 -2.075 -0.960 1.00 97.38 92 GLY A CA 1
ATOM 759 C C . GLY A 1 92 ? 3.510 -0.689 -1.482 1.00 97.38 92 GLY A C 1
ATOM 760 O O . GLY A 1 92 ? 3.267 0.245 -0.716 1.00 97.38 92 GLY A O 1
ATOM 761 N N . THR A 1 93 ? 3.389 -0.593 -2.801 1.00 98.56 93 THR A N 1
ATOM 762 C CA . THR A 1 93 ? 2.765 0.520 -3.527 1.00 98.56 93 THR A CA 1
ATOM 763 C C . THR A 1 93 ? 1.944 -0.014 -4.703 1.00 98.56 93 THR A C 1
ATOM 765 O O . THR A 1 93 ? 2.045 -1.192 -5.050 1.00 98.56 93 THR A O 1
ATOM 768 N N . ILE A 1 94 ? 1.127 0.828 -5.337 1.00 98.56 94 ILE A N 1
ATOM 769 C CA . ILE A 1 94 ? 0.422 0.459 -6.571 1.00 98.56 94 ILE A CA 1
ATOM 770 C C . ILE A 1 94 ? 1.319 0.767 -7.766 1.00 98.56 94 ILE A C 1
ATOM 772 O O . ILE A 1 94 ? 1.687 1.915 -8.008 1.00 98.56 94 ILE A O 1
ATOM 776 N N . LYS A 1 95 ? 1.626 -0.264 -8.552 1.00 97.69 95 LYS A N 1
ATOM 777 C CA . LYS A 1 95 ? 2.362 -0.140 -9.807 1.00 97.69 95 LYS A CA 1
ATOM 778 C C . LYS A 1 95 ? 1.480 0.541 -10.868 1.00 97.69 95 LYS A C 1
ATOM 780 O O . LYS A 1 95 ? 0.415 0.006 -11.196 1.00 97.69 95 LYS A O 1
ATOM 785 N N . PRO A 1 96 ? 1.913 1.666 -11.463 1.00 96.94 96 PRO A N 1
ATOM 786 C CA . PRO A 1 96 ? 1.280 2.213 -12.659 1.00 96.94 96 PRO A CA 1
ATOM 787 C C . PRO A 1 96 ? 1.438 1.282 -13.872 1.00 96.94 96 PRO A C 1
ATOM 789 O O . PRO A 1 96 ? 2.307 0.403 -13.906 1.00 96.94 96 PRO A O 1
ATOM 792 N N . LYS A 1 97 ? 0.630 1.512 -14.911 1.00 97.88 97 LYS A N 1
ATOM 793 C CA . LYS A 1 97 ? 0.873 0.924 -16.237 1.00 97.88 97 LYS A CA 1
ATOM 794 C C . LYS A 1 97 ? 2.163 1.495 -16.842 1.00 97.88 97 LYS A C 1
ATOM 796 O O . LYS A 1 97 ? 2.579 2.596 -16.495 1.00 97.88 97 LYS A O 1
ATOM 801 N N . GLY A 1 98 ? 2.794 0.744 -17.739 1.00 97.19 98 GLY A N 1
ATOM 802 C CA . GLY A 1 98 ? 4.045 1.121 -18.407 1.00 97.19 98 GLY A CA 1
ATOM 803 C C . GLY A 1 98 ? 5.322 0.726 -17.658 1.00 97.19 98 GLY A C 1
ATOM 804 O O . GLY A 1 98 ? 6.401 0.847 -18.225 1.00 97.19 98 GLY A O 1
ATOM 805 N N . LEU A 1 99 ? 5.209 0.220 -16.427 1.00 97.06 99 LEU A N 1
ATOM 806 C CA . LEU A 1 99 ? 6.328 -0.232 -15.592 1.00 97.06 99 LEU A CA 1
ATOM 807 C C . LEU A 1 99 ? 6.385 -1.754 -15.515 1.00 97.06 99 LEU A C 1
ATOM 809 O O . LEU A 1 99 ? 5.348 -2.397 -15.324 1.00 97.06 99 LEU A O 1
ATOM 813 N N . VAL A 1 100 ? 7.597 -2.307 -15.579 1.00 96.94 100 VAL A N 1
ATOM 814 C CA . VAL A 1 100 ? 7.847 -3.749 -15.453 1.00 96.94 100 VAL A CA 1
ATOM 815 C C . VAL A 1 100 ? 8.619 -4.030 -14.154 1.00 96.94 100 VAL A C 1
ATOM 817 O O . VAL A 1 100 ? 9.720 -3.509 -13.981 1.00 96.94 100 VAL A O 1
ATOM 820 N N . PRO A 1 101 ? 8.073 -4.826 -13.215 1.00 96.69 101 PRO A N 1
ATOM 821 C CA . PRO A 1 101 ? 8.804 -5.266 -12.037 1.00 96.69 101 PRO A CA 1
ATOM 822 C C . PRO A 1 101 ? 9.816 -6.357 -12.405 1.00 96.69 101 PRO A C 1
ATOM 824 O O . PRO A 1 101 ? 9.495 -7.252 -13.188 1.00 96.69 101 PRO A O 1
ATOM 827 N N . GLY A 1 102 ? 11.015 -6.303 -11.827 1.00 94.75 102 GLY A N 1
ATOM 828 C CA . GLY A 1 102 ? 12.021 -7.365 -11.902 1.00 94.75 102 GLY A CA 1
ATOM 829 C C . GLY A 1 102 ? 11.882 -8.400 -10.783 1.00 94.75 102 GLY A C 1
ATOM 830 O O . GLY A 1 102 ? 11.025 -8.286 -9.911 1.00 94.75 102 GLY A O 1
ATOM 831 N N . THR A 1 103 ? 12.748 -9.414 -10.778 1.00 91.81 103 THR A N 1
ATOM 832 C CA . THR A 1 103 ? 12.695 -10.557 -9.838 1.00 91.81 103 THR A CA 1
ATOM 833 C C . THR A 1 103 ? 12.728 -10.161 -8.368 1.00 91.81 103 THR A C 1
ATOM 835 O O . THR A 1 103 ? 12.153 -10.858 -7.549 1.00 91.81 103 THR A O 1
ATOM 838 N N . ASN A 1 104 ? 13.383 -9.051 -8.025 1.00 92.19 104 ASN A N 1
ATOM 839 C CA . ASN A 1 104 ? 13.495 -8.575 -6.642 1.00 92.19 104 ASN A CA 1
ATOM 840 C C . ASN A 1 104 ? 12.289 -7.732 -6.188 1.00 92.19 104 ASN A C 1
ATOM 842 O O . ASN A 1 104 ? 12.275 -7.202 -5.073 1.00 92.19 104 ASN A O 1
ATOM 846 N N . VAL A 1 105 ? 11.278 -7.608 -7.047 1.00 95.62 105 VAL A N 1
ATOM 847 C CA . VAL A 1 105 ? 10.011 -6.944 -6.763 1.00 95.62 105 VAL A CA 1
ATOM 848 C C . VAL A 1 105 ? 8.904 -7.992 -6.800 1.00 95.62 105 VAL A C 1
ATOM 850 O O . VAL A 1 105 ? 8.634 -8.610 -7.831 1.00 95.62 105 VAL A O 1
ATOM 853 N N . GLY A 1 106 ? 8.261 -8.192 -5.652 1.00 96.06 106 GLY A N 1
ATOM 854 C CA . GLY A 1 106 ? 7.091 -9.047 -5.528 1.00 96.06 106 GLY A CA 1
ATOM 855 C C . GLY A 1 106 ? 5.871 -8.370 -6.142 1.00 96.06 106 GLY A C 1
ATOM 856 O O . GLY A 1 106 ? 5.652 -7.175 -5.941 1.00 96.06 106 GLY A O 1
ATOM 857 N N . VAL A 1 107 ? 5.066 -9.135 -6.869 1.00 97.38 107 VAL A N 1
ATOM 858 C CA . VAL A 1 107 ? 3.786 -8.710 -7.443 1.00 97.38 107 VAL A CA 1
ATOM 859 C C . VAL A 1 107 ? 2.672 -9.382 -6.655 1.00 97.38 107 VAL A C 1
ATOM 861 O O . VAL A 1 107 ? 2.651 -10.603 -6.550 1.00 97.38 107 VAL A O 1
ATOM 864 N N . LEU A 1 108 ? 1.761 -8.606 -6.077 1.00 97.50 108 LEU A N 1
ATOM 865 C CA . LEU A 1 108 ? 0.677 -9.125 -5.247 1.00 97.50 108 LEU A CA 1
ATOM 866 C C . LEU A 1 108 ? -0.637 -9.077 -6.024 1.00 97.50 108 LEU A C 1
ATOM 868 O O . LEU A 1 108 ? -1.159 -8.002 -6.332 1.00 97.50 108 LEU A O 1
ATOM 872 N N . TYR A 1 109 ? -1.175 -10.256 -6.315 1.00 96.44 109 TYR A N 1
ATOM 873 C CA . TYR A 1 109 ? -2.474 -10.422 -6.948 1.00 96.44 109 TYR A CA 1
ATOM 874 C C . TYR A 1 109 ? -3.552 -10.667 -5.896 1.00 96.44 109 TYR A C 1
ATOM 876 O O . TYR A 1 109 ? -3.399 -11.537 -5.039 1.00 96.44 109 TYR A O 1
ATOM 884 N N . LEU A 1 110 ? -4.655 -9.928 -5.996 1.00 95.56 110 LEU A N 1
ATOM 885 C CA . LEU A 1 110 ? -5.864 -10.173 -5.218 1.00 95.56 110 LEU A CA 1
ATOM 886 C C . LEU A 1 110 ? -6.736 -11.161 -6.003 1.00 95.56 110 LEU A C 1
ATOM 888 O O . LEU A 1 110 ? -7.214 -10.824 -7.085 1.00 95.56 110 LEU A O 1
ATOM 892 N N . LYS A 1 111 ? -6.888 -12.394 -5.513 1.00 91.81 111 LYS A N 1
ATOM 893 C CA . LYS A 1 111 ? -7.698 -13.444 -6.152 1.00 91.81 111 LYS A CA 1
ATOM 894 C C . LYS A 1 111 ? -8.913 -13.790 -5.308 1.00 91.81 111 LYS A C 1
ATOM 896 O O . LYS A 1 111 ? -8.844 -13.747 -4.085 1.00 91.81 111 LYS A O 1
ATOM 901 N N . ASN A 1 112 ? -9.993 -14.192 -5.981 1.00 85.56 112 ASN A N 1
ATOM 902 C CA . ASN A 1 112 ? -11.236 -14.658 -5.358 1.00 85.56 112 ASN A CA 1
ATOM 903 C C . ASN A 1 112 ? -11.824 -13.638 -4.364 1.00 85.56 112 ASN A C 1
ATOM 905 O O . ASN A 1 112 ? -12.353 -14.010 -3.321 1.00 85.56 112 ASN A O 1
ATOM 909 N N . ILE A 1 113 ? -11.672 -12.343 -4.666 1.00 85.56 113 ILE A N 1
ATOM 910 C CA . ILE A 1 113 ? -12.087 -11.247 -3.790 1.00 85.56 113 ILE A CA 1
ATOM 911 C C . ILE A 1 113 ? -12.649 -10.083 -4.613 1.00 85.56 113 ILE A C 1
ATOM 913 O O . ILE A 1 113 ? -12.025 -9.045 -4.801 1.00 85.56 113 ILE A O 1
ATOM 917 N N . GLU A 1 114 ? -13.850 -10.283 -5.148 1.00 79.38 114 GLU A N 1
ATOM 918 C CA . GLU A 1 114 ? -14.471 -9.357 -6.109 1.00 79.38 114 GLU A CA 1
ATOM 919 C C . GLU A 1 114 ? -14.769 -7.976 -5.511 1.00 79.38 114 GLU A C 1
ATOM 921 O O . GLU A 1 114 ? -14.746 -6.971 -6.215 1.00 79.38 114 GLU A O 1
ATOM 926 N N . ASN A 1 115 ? -14.959 -7.908 -4.192 1.00 89.25 115 ASN A N 1
ATOM 927 C CA . ASN A 1 115 ? -15.402 -6.691 -3.523 1.00 89.25 115 ASN A CA 1
ATOM 928 C C . ASN A 1 115 ? -14.281 -5.882 -2.865 1.00 89.25 115 ASN A C 1
ATOM 930 O O . ASN A 1 115 ? -14.587 -4.845 -2.291 1.00 89.25 115 ASN A O 1
ATOM 934 N N . LEU A 1 116 ? -13.007 -6.297 -2.903 1.00 95.94 116 LEU A N 1
ATOM 935 C CA . LEU A 1 116 ? -11.925 -5.531 -2.263 1.00 95.94 116 LEU A CA 1
ATOM 936 C C . LEU A 1 116 ? -11.228 -4.595 -3.257 1.00 95.94 116 LEU A C 1
ATOM 938 O O . LEU A 1 116 ? -10.542 -5.024 -4.183 1.00 95.94 116 LEU A O 1
ATOM 942 N N . ASN A 1 117 ? -11.332 -3.292 -3.012 1.00 97.12 117 ASN A N 1
ATOM 943 C CA . ASN A 1 117 ? -10.637 -2.274 -3.779 1.00 97.12 117 ASN A CA 1
ATOM 944 C C . ASN A 1 117 ? -9.115 -2.374 -3.575 1.00 97.12 117 ASN A C 1
ATOM 946 O O . ASN A 1 117 ? -8.624 -2.453 -2.447 1.00 97.12 117 ASN A O 1
ATOM 950 N N . LEU A 1 118 ? -8.354 -2.278 -4.671 1.00 97.56 118 LEU A N 1
ATOM 951 C CA . LEU A 1 118 ? -6.888 -2.356 -4.666 1.00 97.56 118 LEU A CA 1
ATOM 952 C C . LEU A 1 118 ? -6.231 -1.362 -3.690 1.00 97.56 118 LEU A C 1
ATOM 954 O O . LEU A 1 118 ? -5.230 -1.684 -3.056 1.00 97.56 118 LEU A O 1
ATOM 958 N N . LYS A 1 119 ? -6.788 -0.155 -3.552 1.00 98.31 119 LYS A N 1
ATOM 959 C CA . LYS A 1 119 ? -6.298 0.872 -2.623 1.00 98.31 119 LYS A CA 1
ATOM 960 C C . LYS A 1 119 ? -6.572 0.509 -1.163 1.00 98.31 119 LYS A C 1
ATOM 962 O O . LYS A 1 119 ? -5.698 0.691 -0.320 1.00 98.31 119 LYS A O 1
ATOM 967 N N . ALA A 1 120 ? -7.740 -0.060 -0.872 1.00 98.31 120 ALA A N 1
ATOM 968 C CA . ALA A 1 120 ? -8.051 -0.539 0.471 1.00 98.31 120 ALA A CA 1
ATOM 969 C C . ALA A 1 120 ? -7.148 -1.717 0.865 1.00 98.31 120 ALA A C 1
ATOM 971 O O . ALA A 1 120 ? -6.560 -1.713 1.947 1.00 98.31 120 ALA A O 1
ATOM 972 N N . ALA A 1 121 ? -6.948 -2.667 -0.054 1.00 98.44 121 ALA A N 1
ATOM 973 C CA . ALA A 1 121 ? -6.003 -3.764 0.128 1.00 98.44 121 ALA A CA 1
ATOM 974 C C . ALA A 1 121 ? -4.579 -3.261 0.406 1.00 98.44 121 ALA A C 1
ATOM 976 O O . ALA A 1 121 ? -3.914 -3.778 1.299 1.00 98.44 121 ALA A O 1
ATOM 977 N N . LEU A 1 122 ? -4.120 -2.235 -0.323 1.00 98.69 122 LEU A N 1
ATOM 978 C CA . LEU A 1 122 ? -2.799 -1.639 -0.122 1.00 98.69 122 LEU A CA 1
ATOM 979 C C . LEU A 1 122 ? -2.599 -1.143 1.316 1.00 98.69 122 LEU A C 1
ATOM 981 O O . LEU A 1 122 ? -1.547 -1.409 1.894 1.00 98.69 122 LEU A O 1
ATOM 985 N N . LEU A 1 123 ? -3.575 -0.431 1.889 1.00 98.31 123 LEU A N 1
ATOM 986 C CA . LEU A 1 123 ? -3.471 0.060 3.268 1.00 98.31 123 LEU A CA 1
ATOM 987 C C . LEU A 1 123 ? -3.443 -1.080 4.283 1.00 98.31 123 LEU A C 1
ATOM 989 O O . LEU A 1 123 ? -2.593 -1.082 5.170 1.00 98.31 123 LEU A O 1
ATOM 993 N N . ILE A 1 124 ? -4.336 -2.063 4.127 1.00 98.44 124 ILE A N 1
ATOM 994 C CA . ILE A 1 124 ? -4.386 -3.232 5.013 1.00 98.44 124 ILE A CA 1
ATOM 995 C C . ILE A 1 124 ? -3.037 -3.953 4.984 1.00 98.44 124 ILE A C 1
ATOM 997 O O . ILE A 1 124 ? -2.445 -4.191 6.034 1.00 98.44 124 ILE A O 1
ATOM 1001 N N . LEU A 1 125 ? -2.515 -4.240 3.790 1.00 98.31 125 LEU A N 1
ATOM 1002 C CA . LEU A 1 125 ? -1.254 -4.958 3.610 1.00 98.31 125 LEU A CA 1
ATOM 1003 C C . LEU A 1 125 ? -0.048 -4.208 4.179 1.00 98.31 125 LEU A C 1
ATOM 1005 O O . LEU A 1 125 ? 0.845 -4.839 4.734 1.00 98.31 125 LEU A O 1
ATOM 1009 N N . ASN A 1 126 ? -0.017 -2.883 4.051 1.00 98.31 126 ASN A N 1
ATOM 1010 C CA . ASN A 1 126 ? 1.073 -2.066 4.578 1.00 98.31 126 ASN A CA 1
ATOM 1011 C C . ASN A 1 126 ? 1.023 -1.874 6.102 1.00 98.31 126 ASN A C 1
ATOM 1013 O O . ASN A 1 126 ? 2.024 -1.444 6.675 1.00 98.31 126 ASN A O 1
ATOM 1017 N N . SER A 1 127 ? -0.102 -2.180 6.754 1.00 97.75 127 SER A N 1
ATOM 1018 C CA . SER A 1 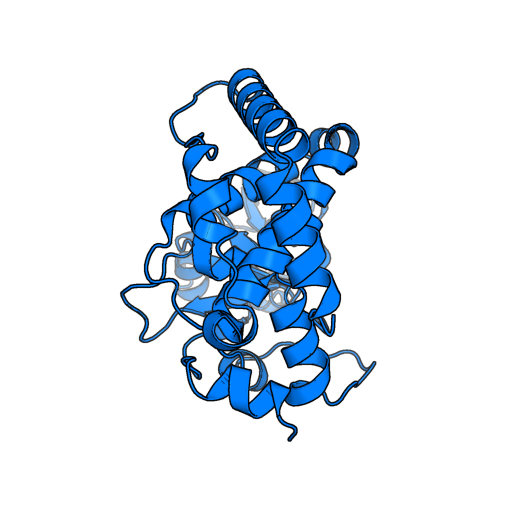127 ? -0.291 -1.941 8.187 1.00 97.75 127 SER A CA 1
ATOM 1019 C C . SER A 1 127 ? 0.701 -2.692 9.077 1.00 97.75 127 SER A C 1
ATOM 1021 O O . SER A 1 127 ? 1.168 -3.794 8.765 1.00 97.75 127 SER A O 1
ATOM 1023 N N . ASN A 1 128 ? 0.964 -2.127 10.254 1.00 96.50 128 ASN A N 1
ATOM 1024 C CA . ASN A 1 128 ? 1.738 -2.799 11.295 1.00 96.50 128 ASN A CA 1
ATOM 1025 C C . ASN A 1 128 ? 1.085 -4.107 11.759 1.00 96.50 128 ASN A C 1
ATOM 1027 O O . ASN A 1 128 ? 1.810 -5.043 12.085 1.00 96.50 128 ASN A O 1
ATOM 1031 N N . LEU A 1 129 ? -0.249 -4.212 11.727 1.00 96.62 129 LEU A N 1
ATOM 1032 C CA . LEU A 1 129 ? -0.957 -5.442 12.087 1.00 96.62 129 LEU A CA 1
ATOM 1033 C C . LEU A 1 129 ? -0.611 -6.603 11.150 1.00 96.62 129 LEU A C 1
ATOM 1035 O O . LEU A 1 129 ? -0.265 -7.691 11.611 1.00 96.62 129 LEU A O 1
ATOM 1039 N N . ILE A 1 130 ? -0.636 -6.366 9.836 1.00 96.88 130 ILE A N 1
ATOM 1040 C CA . ILE A 1 130 ? -0.227 -7.382 8.860 1.00 96.88 130 ILE A CA 1
ATOM 1041 C C . ILE A 1 130 ? 1.280 -7.640 8.932 1.00 96.88 130 ILE A C 1
ATOM 1043 O O . ILE A 1 130 ? 1.701 -8.795 8.869 1.00 96.88 130 ILE A O 1
ATOM 1047 N N . GLY A 1 131 ? 2.097 -6.603 9.137 1.00 95.75 131 GLY A N 1
ATOM 1048 C CA . GLY A 1 131 ? 3.533 -6.770 9.374 1.00 95.75 131 GLY A CA 1
ATOM 1049 C C . GLY A 1 131 ? 3.832 -7.679 10.573 1.00 95.75 131 GLY A C 1
ATOM 1050 O O . GLY A 1 131 ? 4.636 -8.602 10.459 1.00 95.75 131 GLY A O 1
ATOM 1051 N N . TYR A 1 132 ? 3.141 -7.467 11.694 1.00 95.31 132 TYR A N 1
ATOM 1052 C CA . TYR A 1 132 ? 3.228 -8.307 12.887 1.00 95.31 132 TYR A CA 1
ATOM 1053 C C . TYR A 1 132 ? 2.781 -9.741 12.604 1.00 95.31 132 TYR A C 1
ATOM 1055 O O . TYR A 1 132 ? 3.492 -10.679 12.959 1.00 95.31 132 TYR A O 1
ATOM 1063 N N . PHE A 1 133 ? 1.643 -9.922 11.923 1.00 95.81 133 PHE A N 1
ATOM 1064 C CA . PHE A 1 133 ? 1.137 -11.249 11.575 1.00 95.81 133 PHE A CA 1
ATOM 1065 C C . PHE A 1 133 ? 2.151 -12.042 10.742 1.00 95.81 133 PHE A C 1
ATOM 1067 O O . PHE A 1 133 ? 2.439 -13.200 11.052 1.00 95.81 133 PHE A O 1
ATOM 1074 N N . ILE A 1 134 ? 2.718 -11.415 9.706 1.00 94.81 134 ILE A N 1
ATOM 1075 C CA . ILE A 1 134 ? 3.738 -12.038 8.856 1.00 94.81 134 ILE A CA 1
ATOM 1076 C C . ILE A 1 134 ? 4.946 -12.411 9.713 1.00 94.81 134 ILE A C 1
ATOM 1078 O O . ILE A 1 134 ? 5.341 -13.575 9.752 1.00 94.81 134 ILE A O 1
ATOM 1082 N N . HIS A 1 135 ? 5.500 -11.447 10.446 1.00 93.19 135 HIS A N 1
ATOM 1083 C CA . HIS A 1 135 ? 6.718 -11.660 11.212 1.00 93.19 135 HIS A CA 1
ATOM 1084 C C . HIS A 1 135 ? 6.561 -12.770 12.261 1.00 93.19 135 HIS A C 1
ATOM 1086 O O . HIS A 1 135 ? 7.400 -13.665 12.338 1.00 93.19 135 HIS A O 1
ATOM 1092 N N . LYS A 1 136 ? 5.458 -12.765 13.015 1.00 94.19 136 LYS A N 1
ATOM 1093 C CA . LYS A 1 136 ? 5.215 -13.717 14.101 1.00 94.19 136 LYS A CA 1
ATOM 1094 C C . LYS A 1 136 ? 4.723 -15.076 13.613 1.00 94.19 136 LYS A C 1
ATOM 1096 O O . LYS A 1 136 ? 5.303 -16.093 13.970 1.00 94.19 136 LYS A O 1
ATOM 1101 N N . TYR A 1 137 ? 3.655 -15.120 12.818 1.00 94.00 137 TYR A N 1
ATOM 1102 C CA . TYR A 1 137 ? 2.959 -16.381 12.520 1.00 94.00 137 TYR A CA 1
ATOM 1103 C C . TYR A 1 137 ? 3.377 -17.022 11.205 1.00 94.00 137 TYR A C 1
ATOM 1105 O O . TYR A 1 137 ? 3.163 -18.215 11.020 1.00 94.00 137 TYR A O 1
ATOM 1113 N N . THR A 1 138 ? 3.955 -16.245 10.290 1.00 92.25 138 THR A N 1
ATOM 1114 C CA . THR A 1 138 ? 4.394 -16.763 8.988 1.00 92.25 138 THR A CA 1
ATOM 1115 C C . THR A 1 138 ? 5.896 -17.030 8.972 1.00 92.25 138 THR A C 1
ATOM 1117 O O . THR A 1 138 ? 6.338 -18.044 8.439 1.00 92.25 138 THR A O 1
ATOM 1120 N N . LEU A 1 139 ? 6.679 -16.130 9.569 1.00 91.31 139 LEU A N 1
ATOM 1121 C CA . LEU A 1 139 ? 8.142 -16.185 9.562 1.00 91.31 139 LEU A CA 1
ATOM 1122 C C . LEU A 1 139 ? 8.737 -16.689 10.881 1.00 91.31 139 LEU A C 1
ATOM 1124 O O . LEU A 1 139 ? 9.949 -16.874 10.953 1.00 91.31 139 LEU A O 1
ATOM 1128 N N . ASN A 1 140 ? 7.909 -16.902 11.910 1.00 89.50 140 ASN A N 1
ATOM 1129 C CA . ASN A 1 140 ? 8.325 -17.336 13.246 1.00 89.50 140 ASN A CA 1
ATOM 1130 C C . ASN A 1 140 ? 9.488 -16.500 13.821 1.00 89.50 140 ASN A C 1
ATOM 1132 O O . ASN A 1 140 ? 10.484 -17.045 14.290 1.00 89.50 140 ASN A O 1
ATOM 1136 N N . PHE A 1 141 ? 9.390 -15.171 13.707 1.00 86.94 141 PHE A N 1
ATOM 1137 C CA . PHE A 1 141 ? 10.420 -14.204 14.114 1.00 86.94 141 PHE A CA 1
ATOM 1138 C C . PHE A 1 141 ? 11.803 -14.412 13.478 1.00 86.94 141 PHE A C 1
ATOM 1140 O O . PHE A 1 141 ? 12.822 -13.981 14.018 1.00 86.94 141 PHE A O 1
ATOM 1147 N N . SER A 1 142 ? 11.864 -15.077 12.323 1.00 84.88 142 SER A N 1
ATOM 1148 C CA . SER A 1 142 ? 13.119 -15.243 11.602 1.00 84.88 142 SER A CA 1
ATOM 1149 C C . SER A 1 142 ? 13.675 -13.888 11.159 1.00 84.88 142 SER A C 1
ATOM 1151 O O . SER A 1 142 ? 13.021 -13.125 10.448 1.00 84.88 142 SER A O 1
ATOM 1153 N N . ASN A 1 143 ? 14.928 -13.638 11.540 1.00 78.12 143 ASN A N 1
ATOM 1154 C CA . ASN A 1 143 ? 15.720 -12.490 11.099 1.00 78.12 143 ASN A CA 1
ATOM 1155 C C . ASN A 1 143 ? 16.503 -12.776 9.803 1.00 78.12 143 ASN A C 1
ATOM 1157 O O . ASN A 1 143 ? 17.310 -11.953 9.372 1.00 78.12 143 ASN A O 1
ATOM 1161 N N . LEU A 1 144 ? 16.306 -13.950 9.193 1.00 82.56 144 LEU A N 1
ATOM 1162 C CA . LEU A 1 144 ? 16.977 -14.319 7.950 1.00 82.56 144 LEU A CA 1
ATOM 1163 C C . LEU A 1 144 ? 16.396 -13.555 6.754 1.00 82.56 144 LEU A C 1
ATOM 1165 O O . LEU A 1 144 ? 15.271 -13.053 6.769 1.00 82.56 144 LEU A O 1
ATOM 1169 N N . THR A 1 145 ? 17.169 -13.507 5.674 1.00 78.50 145 THR A N 1
ATOM 1170 C CA . THR A 1 145 ? 16.727 -12.984 4.381 1.00 78.50 145 THR A CA 1
ATOM 1171 C C . THR A 1 145 ? 15.601 -13.858 3.827 1.00 78.50 145 THR A C 1
ATOM 1173 O O . THR A 1 145 ? 15.851 -14.945 3.311 1.00 78.50 145 THR A O 1
ATOM 1176 N N . ILE A 1 146 ? 14.353 -13.394 3.933 1.00 84.69 146 ILE A N 1
ATOM 1177 C CA . ILE A 1 146 ? 13.183 -14.155 3.482 1.00 84.69 146 ILE A CA 1
ATOM 1178 C C . ILE A 1 146 ? 12.569 -13.507 2.258 1.00 84.69 146 ILE A C 1
ATOM 1180 O O . ILE A 1 146 ? 12.244 -12.320 2.245 1.00 84.69 146 ILE A O 1
ATOM 1184 N N . TYR A 1 147 ? 12.371 -14.337 1.243 1.00 86.94 147 TYR A N 1
ATOM 1185 C CA . TYR A 1 147 ? 11.618 -13.986 0.059 1.00 86.94 147 TYR A CA 1
ATOM 1186 C C . TYR A 1 147 ? 10.115 -14.188 0.321 1.00 86.94 147 TYR A C 1
ATOM 1188 O O . TYR A 1 147 ? 9.672 -15.311 0.572 1.00 86.94 147 TYR A O 1
ATOM 1196 N N . LEU A 1 148 ? 9.309 -13.126 0.223 1.00 86.94 148 LEU A N 1
ATOM 1197 C CA . LEU A 1 148 ? 7.848 -13.154 0.389 1.00 86.94 148 LEU A CA 1
ATOM 1198 C C . LEU A 1 148 ? 7.153 -13.799 -0.822 1.00 86.94 148 LEU A C 1
ATOM 1200 O O . LEU A 1 148 ? 6.460 -13.158 -1.610 1.00 86.94 148 LEU A O 1
ATOM 1204 N N . HIS A 1 149 ? 7.343 -15.107 -0.975 1.00 84.25 149 HIS A N 1
ATOM 1205 C CA . HIS A 1 149 ? 6.734 -15.921 -2.024 1.00 84.25 149 HIS A CA 1
ATOM 1206 C C . HIS A 1 149 ? 5.225 -16.131 -1.773 1.00 84.25 149 HIS A C 1
ATOM 1208 O O . HIS A 1 149 ? 4.736 -16.036 -0.644 1.00 84.25 149 HIS A O 1
ATOM 1214 N N . LYS A 1 150 ? 4.483 -16.521 -2.820 1.00 89.44 150 LYS A N 1
ATOM 1215 C CA . LYS A 1 150 ? 3.145 -17.155 -2.787 1.00 89.44 150 LYS A CA 1
ATOM 1216 C C . LYS A 1 150 ? 2.827 -18.001 -1.545 1.00 89.44 150 LYS A C 1
ATOM 1218 O O . LYS A 1 150 ? 1.710 -17.929 -1.054 1.00 89.44 150 LYS A O 1
ATOM 1223 N N . TYR A 1 151 ? 3.770 -18.804 -1.039 1.00 90.81 151 TYR A N 1
ATOM 1224 C CA . TYR A 1 151 ? 3.526 -19.683 0.113 1.00 90.81 151 TYR A CA 1
ATOM 1225 C C . TYR A 1 151 ? 3.278 -18.920 1.414 1.00 90.81 151 TYR A C 1
ATOM 1227 O O . TYR A 1 151 ? 2.468 -19.371 2.216 1.00 90.81 151 TYR A O 1
ATOM 1235 N N . TYR A 1 152 ? 3.930 -17.771 1.588 1.00 92.62 152 TYR A N 1
ATOM 1236 C CA . TYR A 1 152 ? 3.762 -16.901 2.749 1.00 92.62 152 TYR A CA 1
ATOM 1237 C C . TYR A 1 152 ? 2.611 -15.919 2.542 1.00 92.62 152 TYR A C 1
ATOM 1239 O O . TYR A 1 152 ? 1.751 -15.766 3.400 1.00 92.62 152 TYR A O 1
ATOM 1247 N N . THR A 1 153 ? 2.552 -15.293 1.367 1.00 94.75 153 THR A N 1
ATOM 1248 C CA . THR A 1 153 ? 1.529 -14.278 1.059 1.00 94.75 153 THR A CA 1
ATOM 1249 C C . THR A 1 153 ? 0.108 -14.839 1.076 1.00 94.75 153 THR A C 1
ATOM 1251 O O . THR A 1 153 ? -0.792 -14.158 1.559 1.00 94.75 153 THR A O 1
ATOM 1254 N N . LYS A 1 154 ? -0.095 -16.105 0.678 1.00 95.69 154 LYS A N 1
ATOM 1255 C CA . LYS A 1 154 ? -1.414 -16.757 0.757 1.00 95.69 154 LYS A CA 1
ATOM 1256 C C . LYS A 1 154 ? -1.932 -16.936 2.190 1.00 95.69 154 LYS A C 1
ATOM 1258 O O . LYS A 1 154 ? -3.119 -17.184 2.362 1.00 95.69 154 LYS A O 1
ATOM 1263 N N . LEU A 1 155 ? -1.067 -16.860 3.204 1.00 96.12 155 LEU A N 1
ATOM 1264 C CA . LEU A 1 155 ? -1.456 -17.005 4.611 1.00 96.12 155 LEU A CA 1
ATOM 1265 C C . LEU A 1 155 ? -1.935 -15.687 5.224 1.00 96.12 155 LEU A C 1
ATOM 1267 O O . LEU A 1 155 ? -2.493 -15.707 6.316 1.00 96.12 155 LEU A O 1
ATOM 1271 N N . ILE A 1 156 ? -1.719 -14.555 4.544 1.00 97.06 156 ILE A N 1
ATOM 1272 C CA . ILE A 1 156 ? -2.096 -13.238 5.053 1.00 97.06 156 ILE A CA 1
ATOM 1273 C C . ILE A 1 156 ? -3.625 -13.181 5.199 1.00 97.06 156 ILE A C 1
ATOM 1275 O O . ILE A 1 156 ? -4.327 -13.337 4.193 1.00 97.06 156 ILE A O 1
ATOM 1279 N N . PRO A 1 157 ? -4.153 -12.943 6.414 1.00 97.31 157 PRO A N 1
ATOM 1280 C CA . PRO A 1 157 ? -5.573 -12.733 6.610 1.00 97.31 157 PRO A CA 1
ATOM 1281 C C . PRO A 1 157 ? -5.956 -11.374 6.043 1.00 97.31 157 PRO A C 1
ATOM 1283 O O . PRO A 1 157 ? -5.297 -10.371 6.312 1.00 97.31 157 PRO A O 1
ATOM 1286 N N . ILE A 1 158 ? -7.032 -11.349 5.267 1.00 97.62 158 ILE A N 1
ATOM 1287 C CA . ILE A 1 158 ? -7.633 -10.130 4.744 1.00 97.62 158 ILE A CA 1
ATOM 1288 C C . ILE A 1 158 ? -9.089 -10.068 5.175 1.00 97.62 158 ILE A C 1
ATOM 1290 O O . ILE A 1 158 ? -9.935 -10.824 4.694 1.00 97.62 158 ILE A O 1
ATOM 1294 N N . LYS A 1 159 ? -9.392 -9.119 6.055 1.00 96.38 159 LYS A N 1
ATOM 1295 C CA . LYS A 1 159 ? -10.760 -8.724 6.372 1.00 96.38 159 LYS A CA 1
ATOM 1296 C C . LYS A 1 159 ? -11.199 -7.605 5.435 1.00 96.38 159 LYS A C 1
ATOM 1298 O O . LYS A 1 159 ? -10.508 -6.597 5.309 1.00 96.38 159 LYS A O 1
ATOM 1303 N N . ILE A 1 160 ? -12.335 -7.781 4.764 1.00 95.88 160 ILE A N 1
ATOM 1304 C CA . ILE A 1 160 ? -12.886 -6.771 3.852 1.00 95.88 160 ILE A CA 1
ATOM 1305 C C . ILE A 1 160 ? -13.676 -5.748 4.681 1.00 95.88 160 ILE A C 1
ATOM 1307 O O . ILE A 1 160 ? -14.619 -6.143 5.370 1.00 95.88 160 ILE A O 1
ATOM 1311 N N . PRO A 1 161 ? -13.338 -4.446 4.630 1.00 94.00 161 PRO A N 1
ATOM 1312 C CA . PRO A 1 161 ? -14.164 -3.414 5.245 1.00 94.00 161 PRO A CA 1
ATOM 1313 C C . PRO A 1 161 ? -15.548 -3.371 4.589 1.00 94.00 161 PRO A C 1
ATOM 1315 O O . PRO A 1 161 ? -15.642 -3.387 3.361 1.00 94.00 161 PRO A O 1
ATOM 1318 N N . GLN A 1 162 ? -16.612 -3.263 5.391 1.00 90.62 162 GLN A N 1
ATOM 1319 C CA . GLN A 1 162 ? -17.981 -3.110 4.873 1.00 90.62 162 GLN A CA 1
ATOM 1320 C C . GLN A 1 162 ? -18.114 -1.855 4.000 1.00 90.62 162 GLN A C 1
ATOM 1322 O O . GLN A 1 162 ? -18.679 -1.911 2.913 1.00 90.62 162 GLN A O 1
ATOM 1327 N N . ASN A 1 163 ? -17.532 -0.741 4.453 1.00 90.88 163 ASN A N 1
ATOM 1328 C CA . ASN A 1 163 ? -17.329 0.461 3.657 1.00 90.88 163 ASN A CA 1
ATOM 1329 C C . ASN A 1 163 ? -15.819 0.682 3.473 1.00 90.88 163 ASN A C 1
ATOM 1331 O O . ASN A 1 163 ? -15.066 0.762 4.442 1.00 90.88 163 ASN A O 1
ATOM 1335 N N . GLN A 1 164 ? -15.366 0.769 2.224 1.00 95.62 164 GLN A N 1
ATOM 1336 C CA . GLN A 1 164 ? -13.949 0.929 1.884 1.00 95.62 164 GLN A CA 1
ATOM 1337 C C . GLN A 1 164 ? -13.554 2.367 1.563 1.00 95.62 164 GLN A C 1
ATOM 1339 O O . GLN A 1 164 ? -12.376 2.633 1.344 1.00 95.62 164 GLN A O 1
ATOM 1344 N N . GLU A 1 165 ? -14.500 3.303 1.540 1.00 96.00 165 GLU A N 1
ATOM 1345 C CA . GLU A 1 165 ? -14.269 4.667 1.072 1.00 96.00 165 GLU A CA 1
ATOM 1346 C C . GLU A 1 165 ? -13.202 5.393 1.903 1.00 96.00 165 GLU A C 1
ATOM 1348 O O . GLU A 1 165 ? -12.293 5.995 1.329 1.00 96.00 165 GLU A O 1
ATOM 1353 N N . SER A 1 166 ? -13.221 5.255 3.236 1.00 96.44 166 SER A N 1
ATOM 1354 C CA . SER A 1 166 ? -12.170 5.810 4.104 1.00 96.44 166 SER A CA 1
ATOM 1355 C C . SER A 1 166 ? -10.790 5.260 3.749 1.00 96.44 166 SER A C 1
ATOM 1357 O O . SER A 1 166 ? -9.828 6.016 3.638 1.00 96.44 166 SER A O 1
ATOM 1359 N N . PHE A 1 167 ? -10.693 3.947 3.516 1.00 97.94 167 PHE A N 1
ATOM 1360 C CA . PHE A 1 167 ? -9.436 3.310 3.130 1.00 97.94 167 PHE A CA 1
ATOM 1361 C C . PHE A 1 167 ? -8.970 3.769 1.745 1.00 97.94 167 PHE A C 1
ATOM 1363 O O . PHE A 1 167 ? -7.784 3.995 1.534 1.00 97.94 167 PHE A O 1
ATOM 1370 N N . ILE A 1 168 ? -9.889 3.940 0.796 1.00 98.25 168 ILE A N 1
ATOM 1371 C CA . ILE A 1 168 ? -9.574 4.412 -0.555 1.00 98.25 168 ILE A CA 1
ATOM 1372 C C . ILE A 1 168 ? -9.030 5.845 -0.507 1.00 98.25 168 ILE A C 1
ATOM 1374 O O . ILE A 1 168 ? -7.952 6.090 -1.050 1.00 98.25 168 ILE A O 1
ATOM 1378 N N . LYS A 1 169 ? -9.719 6.760 0.190 1.00 98.50 169 LYS A N 1
ATOM 1379 C CA . LYS A 1 169 ? -9.291 8.160 0.349 1.00 98.50 169 LYS A CA 1
ATOM 1380 C C . LYS A 1 169 ? -7.929 8.255 1.036 1.00 98.50 169 LYS A C 1
ATOM 1382 O O . LYS A 1 169 ? -7.033 8.934 0.545 1.00 98.50 169 LYS A O 1
ATOM 1387 N N . LEU A 1 170 ? -7.735 7.515 2.128 1.00 98.69 170 LEU A N 1
ATOM 1388 C CA . LEU A 1 170 ? -6.456 7.478 2.841 1.00 98.69 170 LEU A CA 1
ATOM 1389 C C . LEU A 1 170 ? -5.329 6.890 1.981 1.00 98.69 170 LEU A C 1
ATOM 1391 O O . LEU A 1 170 ? -4.211 7.393 2.016 1.00 98.69 170 LEU A O 1
ATOM 1395 N N . ALA A 1 171 ? -5.601 5.873 1.161 1.00 98.62 171 ALA A N 1
ATOM 1396 C CA . ALA A 1 171 ? -4.606 5.339 0.236 1.00 98.62 171 ALA A CA 1
ATOM 1397 C C . ALA A 1 171 ? -4.187 6.383 -0.802 1.00 98.62 171 ALA A C 1
ATOM 1399 O O . ALA A 1 171 ? -3.002 6.484 -1.115 1.00 98.62 171 ALA A O 1
ATOM 1400 N N . ASP A 1 172 ? -5.137 7.170 -1.314 1.00 98.69 172 ASP A N 1
ATOM 1401 C CA . ASP A 1 172 ? -4.833 8.283 -2.211 1.00 98.69 172 ASP A CA 1
ATOM 1402 C C . ASP A 1 172 ? -3.965 9.337 -1.532 1.00 98.69 172 ASP A C 1
ATOM 1404 O O . ASP A 1 172 ? -3.008 9.809 -2.146 1.00 98.69 172 ASP A O 1
ATOM 1408 N N . TYR A 1 173 ? -4.221 9.641 -0.255 1.00 98.75 173 TYR A N 1
ATOM 1409 C CA . TYR A 1 173 ? -3.381 10.563 0.512 1.00 98.75 173 TYR A CA 1
ATOM 1410 C C . TYR A 1 173 ? -1.964 10.011 0.615 1.00 98.75 173 TYR A C 1
ATOM 1412 O O . TYR A 1 173 ? -1.011 10.712 0.290 1.00 98.75 173 TYR A O 1
ATOM 1420 N N . MET A 1 174 ? -1.812 8.740 0.991 1.00 98.81 174 MET A N 1
ATOM 1421 C CA . MET A 1 174 ? -0.492 8.133 1.154 1.00 98.81 174 MET A CA 1
ATOM 1422 C C . MET A 1 174 ? 0.279 8.044 -0.163 1.00 98.81 174 MET A C 1
ATOM 1424 O O . MET A 1 174 ? 1.464 8.373 -0.189 1.00 98.81 174 MET A O 1
ATOM 1428 N N . LEU A 1 175 ? -0.371 7.647 -1.261 1.00 98.69 175 LEU A N 1
ATOM 1429 C CA . LEU A 1 175 ? 0.250 7.597 -2.588 1.00 98.69 175 LEU A CA 1
ATOM 1430 C C . LEU A 1 175 ? 0.654 8.996 -3.075 1.00 98.69 175 LEU A C 1
ATOM 1432 O O . LEU A 1 175 ? 1.729 9.154 -3.651 1.00 98.69 175 LEU A O 1
ATOM 1436 N N . PHE A 1 176 ? -0.178 10.009 -2.817 1.00 98.56 176 PHE A N 1
ATOM 1437 C CA . PHE A 1 176 ? 0.116 11.400 -3.150 1.00 98.56 176 PHE A CA 1
ATOM 1438 C C . PHE A 1 176 ? 1.275 11.950 -2.314 1.00 98.56 176 PHE A C 1
ATOM 1440 O O . PHE A 1 176 ? 2.265 12.424 -2.871 1.00 98.56 176 PHE A O 1
ATOM 1447 N N . LEU A 1 177 ? 1.198 11.860 -0.985 1.00 98.62 177 LEU A N 1
ATOM 1448 C CA . LEU A 1 177 ? 2.223 12.378 -0.077 1.00 98.62 177 LEU A CA 1
ATOM 1449 C C . LEU A 1 177 ? 3.587 11.721 -0.323 1.00 98.62 177 LEU A C 1
ATOM 1451 O O . LEU A 1 177 ? 4.618 12.370 -0.186 1.00 98.62 177 LEU A O 1
ATOM 1455 N N . ASN A 1 178 ? 3.599 10.460 -0.766 1.00 98.44 178 ASN A N 1
ATOM 1456 C CA . ASN A 1 178 ? 4.829 9.721 -1.029 1.00 98.44 178 ASN A CA 1
ATOM 1457 C C . ASN A 1 178 ? 5.331 9.789 -2.484 1.00 98.44 178 ASN A C 1
ATOM 1459 O O . ASN A 1 178 ? 6.334 9.150 -2.815 1.00 98.44 178 ASN A O 1
ATOM 1463 N N . GLN A 1 179 ? 4.682 10.561 -3.359 1.00 96.75 179 GLN A N 1
ATOM 1464 C CA . GLN A 1 179 ? 4.956 10.568 -4.800 1.00 96.75 179 GLN A CA 1
ATOM 1465 C C . GLN A 1 179 ? 6.355 11.090 -5.176 1.00 96.75 179 GLN A C 1
ATOM 1467 O O . GLN A 1 179 ? 6.955 10.586 -6.130 1.00 96.75 179 GLN A O 1
ATOM 1472 N N . THR A 1 180 ? 6.882 12.082 -4.451 1.00 96.25 180 THR A N 1
ATOM 1473 C CA . THR A 1 180 ? 8.209 12.682 -4.686 1.00 96.25 180 THR A CA 1
ATOM 1474 C C . THR A 1 180 ? 9.070 12.612 -3.426 1.00 96.25 180 THR A C 1
ATOM 1476 O O . THR A 1 180 ? 8.553 12.458 -2.324 1.00 96.25 180 THR A O 1
ATOM 1479 N N . GLU A 1 181 ? 10.395 12.662 -3.584 1.00 95.56 181 GLU A N 1
ATOM 1480 C CA . GLU A 1 181 ? 11.334 12.649 -2.450 1.00 95.56 181 GLU A CA 1
ATOM 1481 C C . GLU A 1 181 ? 11.215 13.922 -1.614 1.00 95.56 181 GLU A C 1
ATOM 1483 O O . GLU A 1 181 ? 10.956 13.824 -0.420 1.00 95.56 181 GLU A O 1
ATOM 1488 N N . GLU A 1 182 ? 11.220 15.082 -2.271 1.00 97.06 182 GLU A N 1
ATOM 1489 C CA . GLU A 1 182 ? 10.988 16.391 -1.653 1.00 97.06 182 GLU A CA 1
ATOM 1490 C C . GLU A 1 182 ? 9.722 16.420 -0.780 1.00 97.06 182 GLU A C 1
ATOM 1492 O O . GLU A 1 182 ? 9.785 16.793 0.387 1.00 97.06 182 GLU A O 1
ATOM 1497 N N . ARG A 1 183 ? 8.577 15.943 -1.299 1.00 97.56 183 ARG A N 1
ATOM 1498 C CA . ARG A 1 183 ? 7.311 15.930 -0.546 1.00 97.56 183 ARG A CA 1
ATOM 1499 C C . ARG A 1 183 ? 7.361 14.986 0.652 1.00 97.56 183 ARG A C 1
ATOM 1501 O O . ARG A 1 183 ? 6.788 15.295 1.690 1.00 97.56 183 ARG A O 1
ATOM 1508 N N . ARG A 1 184 ? 8.037 13.837 0.533 1.00 97.06 184 ARG A N 1
ATOM 1509 C CA . ARG A 1 184 ? 8.197 12.905 1.663 1.00 97.06 184 ARG A CA 1
ATOM 1510 C C . ARG A 1 184 ? 9.005 13.514 2.795 1.00 97.06 184 ARG A C 1
ATOM 1512 O O . ARG A 1 184 ? 8.720 13.230 3.954 1.00 97.0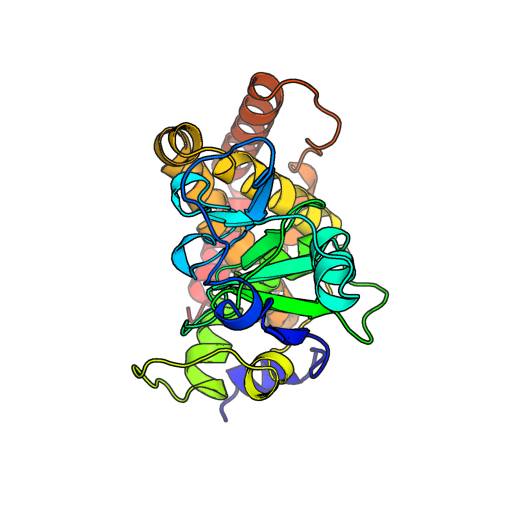6 184 ARG A O 1
ATOM 1519 N N . GLU A 1 185 ? 10.015 14.301 2.453 1.00 97.25 185 GLU A N 1
ATOM 1520 C CA . GLU A 1 185 ? 10.858 14.978 3.431 1.00 97.25 185 GLU A CA 1
ATOM 1521 C C . GLU A 1 185 ? 10.115 16.148 4.075 1.00 97.25 185 GLU A C 1
ATOM 1523 O O . GLU A 1 185 ? 10.053 16.222 5.302 1.00 97.25 185 GLU A O 1
ATOM 1528 N N . SER A 1 186 ? 9.480 17.006 3.270 1.00 98.19 186 SER A N 1
ATOM 1529 C CA . SER A 1 186 ? 8.784 18.196 3.765 1.00 98.19 186 SER A CA 1
ATOM 1530 C C . SER A 1 186 ? 7.497 17.878 4.537 1.00 98.19 186 SER A C 1
ATOM 1532 O O . SER A 1 186 ? 7.129 18.620 5.440 1.00 98.19 186 SER A O 1
ATOM 1534 N N . GLU A 1 187 ? 6.809 16.779 4.208 1.00 98.38 187 GLU A N 1
ATOM 1535 C CA . GLU A 1 187 ? 5.520 16.385 4.803 1.00 98.38 187 GLU A CA 1
ATOM 1536 C C . GLU A 1 187 ? 5.633 15.130 5.687 1.00 98.38 187 GLU A C 1
ATOM 1538 O O . GLU A 1 187 ? 4.662 14.392 5.870 1.00 98.38 187 GLU A O 1
ATOM 1543 N N . LYS A 1 188 ? 6.822 14.857 6.240 1.00 98.06 188 LYS A N 1
ATOM 1544 C CA . LYS A 1 188 ? 7.095 13.648 7.034 1.00 98.06 188 LYS A CA 1
ATOM 1545 C C . LYS A 1 188 ? 6.126 13.465 8.208 1.00 98.06 188 LYS A C 1
ATOM 1547 O O . LYS A 1 188 ? 5.628 12.361 8.409 1.00 98.06 188 LYS A O 1
ATOM 1552 N N . GLU A 1 189 ? 5.843 14.531 8.956 1.00 98.19 189 GLU A N 1
ATOM 1553 C CA . GLU A 1 189 ? 4.916 14.494 10.097 1.00 98.19 189 GLU A CA 1
ATOM 1554 C C . GLU A 1 189 ? 3.490 14.140 9.650 1.00 98.19 189 GLU A C 1
ATOM 1556 O O . GLU A 1 189 ? 2.839 13.280 10.241 1.00 98.19 189 GLU A O 1
ATOM 1561 N N . LEU A 1 190 ? 3.036 14.742 8.548 1.00 98.38 190 LEU A N 1
ATOM 1562 C CA . LEU A 1 190 ? 1.724 14.487 7.958 1.00 98.38 190 LEU A CA 1
ATOM 1563 C C . LEU A 1 190 ? 1.590 13.024 7.505 1.00 98.38 190 LEU A C 1
ATOM 1565 O O . LEU A 1 190 ? 0.581 12.370 7.773 1.00 98.38 190 LEU A O 1
ATOM 1569 N N . ILE A 1 191 ? 2.631 12.495 6.853 1.00 98.62 191 ILE A N 1
ATOM 1570 C CA . ILE A 1 191 ? 2.729 11.086 6.446 1.00 98.62 191 ILE A CA 1
ATOM 1571 C C . ILE A 1 191 ? 2.671 10.173 7.670 1.00 98.62 191 ILE A C 1
ATOM 1573 O O . ILE A 1 191 ? 1.912 9.205 7.674 1.00 98.62 191 ILE A O 1
ATOM 1577 N N . GLU A 1 192 ? 3.461 10.466 8.701 1.00 98.12 192 GLU A N 1
ATOM 1578 C CA . GLU A 1 192 ? 3.526 9.660 9.917 1.00 98.12 192 GLU A CA 1
ATOM 1579 C C . GLU A 1 192 ? 2.194 9.657 10.668 1.00 98.12 192 GLU A C 1
ATOM 1581 O O . GLU A 1 192 ? 1.744 8.599 11.110 1.00 98.12 192 GLU A O 1
ATOM 1586 N N . PHE A 1 193 ? 1.514 10.801 10.748 1.00 98.31 193 PHE A N 1
ATOM 1587 C CA . PHE A 1 193 ? 0.188 10.888 11.341 1.00 98.31 193 PHE A CA 1
ATOM 1588 C C . PHE A 1 193 ? -0.812 9.968 10.638 1.00 98.31 193 PHE A C 1
ATOM 1590 O O . PHE A 1 193 ? -1.416 9.107 11.284 1.00 98.31 193 PHE A O 1
ATOM 1597 N N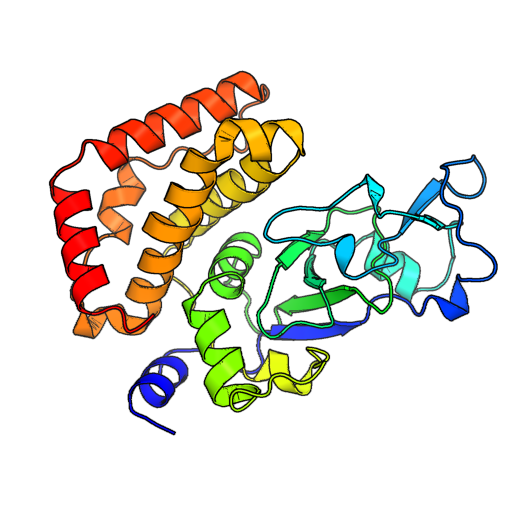 . PHE A 1 194 ? -0.970 10.097 9.317 1.00 98.62 194 PHE A N 1
ATOM 1598 C CA . PHE A 1 194 ? -1.931 9.263 8.600 1.00 98.62 194 PHE A CA 1
ATOM 1599 C C . PHE A 1 194 ? -1.534 7.787 8.629 1.00 98.62 194 PHE A C 1
ATOM 1601 O O . PHE A 1 194 ? -2.394 6.947 8.874 1.00 98.62 194 PHE A O 1
ATOM 1608 N N . ASP A 1 195 ? -0.257 7.452 8.445 1.00 97.88 195 ASP A N 1
ATOM 1609 C CA . ASP A 1 195 ? 0.189 6.057 8.397 1.00 97.88 195 ASP A CA 1
ATOM 1610 C C . ASP A 1 195 ? 0.098 5.361 9.762 1.00 97.88 195 ASP A C 1
ATOM 1612 O O . ASP A 1 195 ? -0.438 4.258 9.865 1.00 97.88 195 ASP A O 1
ATOM 1616 N N . ARG A 1 196 ? 0.607 6.006 10.818 1.00 95.25 196 ARG A N 1
ATOM 1617 C CA . ARG A 1 196 ? 0.798 5.390 12.143 1.00 95.25 196 ARG A CA 1
ATOM 1618 C C . ARG A 1 196 ? -0.330 5.648 13.113 1.00 95.25 196 ARG A C 1
ATOM 1620 O O . ARG A 1 196 ? -0.604 4.809 13.964 1.00 95.25 196 ARG A O 1
ATOM 1627 N N . GLN A 1 197 ? -0.953 6.818 13.034 1.00 95.44 197 GLN A N 1
ATOM 1628 C CA . GLN A 1 197 ? -1.969 7.208 14.009 1.00 95.44 197 GLN A CA 1
ATOM 1629 C C . GLN A 1 197 ? -3.383 6.969 13.498 1.00 95.44 197 GLN A C 1
ATOM 1631 O O . GLN A 1 197 ? -4.270 6.728 14.309 1.00 95.44 197 GLN A O 1
ATOM 1636 N N . ILE A 1 198 ? -3.592 6.995 12.181 1.00 98.00 198 ILE A N 1
ATOM 1637 C CA . ILE A 1 198 ? -4.911 6.779 11.586 1.00 98.00 198 ILE A CA 1
ATOM 1638 C C . ILE A 1 198 ? -5.008 5.388 10.955 1.00 98.00 198 ILE A C 1
ATOM 1640 O O . ILE A 1 198 ? -5.778 4.561 11.430 1.00 98.00 198 ILE A O 1
ATOM 1644 N N . ILE A 1 199 ? -4.219 5.094 9.920 1.00 98.19 199 ILE A N 1
ATOM 1645 C CA . ILE A 1 199 ? -4.345 3.866 9.122 1.00 98.19 199 ILE A CA 1
ATOM 1646 C C . ILE A 1 199 ? -4.075 2.618 9.964 1.00 98.19 199 ILE A C 1
ATOM 1648 O O . ILE A 1 199 ? -4.902 1.706 9.956 1.00 98.19 199 ILE A O 1
ATOM 1652 N N . ASP A 1 200 ? -2.968 2.577 10.715 1.00 97.44 200 ASP A N 1
ATOM 1653 C CA . ASP A 1 200 ? -2.649 1.426 11.571 1.00 97.44 200 ASP A CA 1
ATOM 1654 C C . ASP A 1 200 ? -3.782 1.150 12.592 1.00 97.44 200 ASP A C 1
ATOM 1656 O O . ASP A 1 200 ? -4.158 -0.007 12.790 1.00 97.44 200 ASP A O 1
ATOM 1660 N N . LEU A 1 201 ? -4.411 2.190 13.160 1.00 97.06 201 LEU A N 1
ATOM 1661 C CA . LEU A 1 201 ? -5.520 2.033 14.113 1.00 97.06 201 LEU A CA 1
ATOM 1662 C C . LEU A 1 201 ? -6.848 1.654 13.457 1.00 97.06 201 LEU A C 1
ATOM 1664 O O . LEU A 1 201 ? -7.593 0.871 14.038 1.00 97.06 201 LEU A O 1
ATOM 1668 N N . LEU A 1 202 ? -7.146 2.151 12.255 1.00 97.19 202 LEU A N 1
ATOM 1669 C CA . LEU A 1 202 ? -8.323 1.720 11.492 1.00 97.19 202 LEU A CA 1
ATOM 1670 C C . LEU A 1 202 ? -8.226 0.255 11.090 1.00 97.19 202 LEU A C 1
ATOM 1672 O O . LEU A 1 202 ? -9.221 -0.463 11.110 1.00 97.19 202 LEU A O 1
ATOM 1676 N N . VAL A 1 203 ? -7.030 -0.196 10.704 1.00 97.06 203 VAL A N 1
ATOM 1677 C CA . VAL A 1 203 ? -6.808 -1.612 10.424 1.00 97.06 203 VAL A CA 1
ATOM 1678 C C . VAL A 1 203 ? -6.947 -2.408 11.717 1.00 97.06 203 VAL A C 1
ATOM 1680 O O . VAL A 1 203 ? -7.616 -3.430 11.714 1.00 97.06 203 VAL A O 1
ATOM 1683 N N . TYR A 1 204 ? -6.420 -1.936 12.845 1.00 96.19 204 TYR A N 1
ATOM 1684 C CA . TYR A 1 204 ? -6.638 -2.613 14.124 1.00 96.19 204 TYR A CA 1
ATOM 1685 C C . TYR A 1 204 ? -8.130 -2.710 14.492 1.00 96.19 204 TYR A C 1
ATOM 1687 O O . TYR A 1 204 ? -8.632 -3.800 14.771 1.00 96.19 204 TYR A O 1
ATOM 1695 N N . GLU A 1 205 ? -8.866 -1.600 14.395 1.00 95.44 205 GLU A N 1
ATOM 1696 C CA . GLU A 1 205 ? -10.318 -1.543 14.591 1.00 95.44 205 GLU A CA 1
ATOM 1697 C C . GLU A 1 205 ? -11.062 -2.503 13.660 1.00 95.44 205 GLU A C 1
ATOM 1699 O O . GLU A 1 205 ? -11.949 -3.223 14.111 1.00 95.44 205 GLU A O 1
ATOM 1704 N N . LEU A 1 206 ? -10.672 -2.581 12.385 1.00 95.88 206 LEU A N 1
ATOM 1705 C CA . LEU A 1 206 ? -11.281 -3.488 11.417 1.00 95.88 206 LEU A CA 1
ATOM 1706 C C . LEU A 1 206 ? -11.244 -4.940 11.906 1.00 95.88 206 LEU A C 1
ATOM 1708 O O . LEU A 1 206 ? -12.257 -5.634 11.815 1.00 95.88 206 LEU A O 1
ATOM 1712 N N . TYR A 1 207 ? -10.114 -5.413 12.436 1.00 95.56 207 TYR A N 1
ATOM 1713 C CA . TYR A 1 207 ? -9.972 -6.804 12.877 1.00 95.56 207 TYR A CA 1
ATOM 1714 C C . TYR A 1 207 ? -10.568 -7.054 14.268 1.00 95.56 207 TYR A C 1
ATOM 1716 O O . TYR A 1 207 ? -11.218 -8.085 14.442 1.00 95.56 207 TYR A O 1
ATOM 1724 N N . PHE A 1 208 ? -10.441 -6.102 15.198 1.00 94.19 208 PHE A N 1
ATOM 1725 C CA . PHE A 1 208 ? -10.820 -6.245 16.615 1.00 94.19 208 PHE A CA 1
ATOM 1726 C C . PHE A 1 208 ? -12.031 -5.388 17.027 1.00 94.19 208 PHE A C 1
ATOM 1728 O O . PHE A 1 208 ? -12.146 -4.939 18.169 1.00 94.19 208 PHE A O 1
ATOM 1735 N N . PHE A 1 209 ? -12.934 -5.110 16.084 1.00 91.88 209 PHE A N 1
ATOM 1736 C CA . PHE A 1 209 ? -14.085 -4.228 16.299 1.00 91.88 209 PHE A CA 1
ATOM 1737 C C . PHE A 1 209 ? -14.938 -4.631 17.513 1.00 91.88 209 PHE A C 1
ATOM 1739 O O . PHE A 1 209 ? -15.342 -3.774 18.300 1.00 91.88 209 PHE A O 1
ATOM 1746 N N . ASN A 1 210 ? -15.188 -5.932 17.689 1.00 88.69 210 ASN A N 1
ATOM 1747 C CA . ASN A 1 210 ? -16.070 -6.449 18.739 1.00 88.69 210 ASN A CA 1
ATOM 1748 C C . ASN A 1 210 ? -15.496 -6.228 20.146 1.00 88.69 210 ASN A C 1
ATOM 1750 O O . ASN A 1 210 ? -16.246 -5.996 21.095 1.00 88.69 210 ASN A O 1
ATOM 1754 N N . GLU A 1 211 ? -14.175 -6.295 20.271 1.00 88.12 211 GLU A N 1
ATOM 1755 C CA . GLU A 1 211 ? -13.431 -6.100 21.509 1.00 88.12 211 GLU A CA 1
ATOM 1756 C C . GLU A 1 211 ? -13.292 -4.616 21.837 1.00 88.12 211 GLU A C 1
ATOM 1758 O O . GLU A 1 211 ? -13.531 -4.192 22.966 1.00 88.12 211 GLU A O 1
ATOM 1763 N N . LEU A 1 212 ? -12.936 -3.817 20.831 1.00 89.56 212 LEU A N 1
ATOM 1764 C CA . LEU A 1 212 ? -12.680 -2.395 21.014 1.00 89.56 212 LEU A CA 1
ATOM 1765 C C . LEU A 1 212 ? -13.972 -1.619 21.245 1.00 89.56 212 LEU A C 1
ATOM 1767 O O . LEU A 1 212 ? -13.981 -0.656 22.020 1.00 89.56 212 LEU A O 1
ATOM 1771 N N . LYS A 1 213 ? -15.051 -1.997 20.542 1.00 88.62 213 LYS A N 1
ATOM 1772 C CA . LYS A 1 213 ? -16.287 -1.204 20.428 1.00 88.62 213 LYS A CA 1
ATOM 1773 C C . LYS A 1 213 ? -15.943 0.274 20.202 1.00 88.62 213 LYS A C 1
ATOM 1775 O O . LYS A 1 213 ? -16.395 1.161 20.931 1.00 88.62 213 LYS A O 1
ATOM 1780 N N . ALA A 1 214 ? -14.980 0.503 19.314 1.00 90.25 214 ALA A N 1
ATOM 1781 C CA . ALA A 1 214 ? -14.556 1.824 18.890 1.00 90.25 214 ALA A CA 1
ATOM 1782 C C . ALA A 1 214 ? -15.384 2.242 17.671 1.00 90.25 214 ALA A C 1
ATOM 1784 O O . ALA A 1 214 ? -16.140 1.441 17.121 1.00 90.25 214 ALA A O 1
ATOM 1785 N N . ASN A 1 215 ? -15.292 3.519 17.313 1.00 92.62 215 ASN A N 1
ATOM 1786 C CA . ASN A 1 215 ? -15.995 4.062 16.158 1.00 92.62 215 ASN A CA 1
ATOM 1787 C C . ASN A 1 215 ? -15.097 4.995 15.333 1.00 92.62 215 ASN A C 1
ATOM 1789 O O . ASN A 1 215 ? -15.580 5.958 14.735 1.00 92.62 215 ASN A O 1
ATOM 1793 N N . LEU A 1 216 ? -13.780 4.755 15.339 1.00 95.19 216 LEU A N 1
ATOM 1794 C CA . LEU A 1 216 ? -12.811 5.656 14.709 1.00 95.19 216 LEU A CA 1
ATOM 1795 C C . LEU A 1 216 ? -13.112 5.789 13.217 1.00 95.19 216 LEU A C 1
ATOM 1797 O O . LEU A 1 216 ? -13.137 6.907 12.705 1.00 95.19 216 LEU A O 1
ATOM 1801 N N . PHE A 1 217 ? -13.427 4.675 12.552 1.00 93.50 217 PHE A N 1
ATOM 1802 C CA . PHE A 1 217 ? -13.824 4.648 11.148 1.00 93.50 217 PHE A CA 1
ATOM 1803 C C . PHE A 1 217 ? -14.904 5.687 10.804 1.00 93.50 217 PHE A C 1
ATOM 1805 O O . PHE A 1 217 ? -14.702 6.508 9.907 1.00 93.50 217 PHE A O 1
ATOM 1812 N N . ASN A 1 218 ? -16.031 5.694 11.524 1.00 92.50 218 ASN A N 1
ATOM 1813 C CA . ASN A 1 218 ? -17.137 6.613 11.234 1.00 92.50 218 ASN A CA 1
ATOM 1814 C C . ASN A 1 218 ? -16.830 8.053 11.661 1.00 92.50 218 ASN A C 1
ATOM 1816 O O . ASN A 1 218 ? -17.339 8.993 11.049 1.00 92.50 218 ASN A O 1
ATOM 1820 N N . LEU A 1 219 ? -16.011 8.240 12.700 1.00 95.19 219 LEU A N 1
ATOM 1821 C CA . LEU A 1 219 ? -15.615 9.569 13.160 1.00 95.19 219 LEU A CA 1
ATOM 1822 C C . LEU A 1 219 ? -14.750 10.281 12.127 1.00 95.19 219 LEU A C 1
ATOM 1824 O O . LEU A 1 219 ? -15.056 11.412 11.753 1.00 95.19 219 LEU A O 1
ATOM 1828 N N . ILE A 1 220 ? -13.709 9.616 11.621 1.00 96.06 220 ILE A N 1
ATOM 1829 C CA . ILE A 1 220 ? -12.811 10.246 10.651 1.00 96.06 220 ILE A CA 1
ATOM 1830 C C . ILE A 1 220 ? -13.468 10.406 9.281 1.00 96.06 220 ILE A C 1
ATOM 1832 O O . ILE A 1 220 ? -13.143 11.351 8.567 1.00 96.06 220 ILE A O 1
ATOM 1836 N N . PHE A 1 221 ? -14.389 9.506 8.907 1.00 95.31 221 PHE A N 1
ATOM 1837 C CA . PHE A 1 221 ? -14.993 9.482 7.574 1.00 95.31 221 PHE A CA 1
ATOM 1838 C C . PHE A 1 221 ? -15.625 10.826 7.201 1.00 95.31 221 PHE A C 1
ATOM 1840 O O . PHE A 1 221 ? -15.474 11.284 6.071 1.00 95.31 221 PHE A O 1
ATOM 1847 N N . LYS A 1 222 ? -16.242 11.496 8.182 1.00 95.00 222 LYS A N 1
ATOM 1848 C CA . LYS A 1 222 ? -16.871 12.819 8.042 1.00 95.00 222 LYS A CA 1
ATOM 1849 C C . LYS A 1 222 ? -15.899 13.920 7.611 1.00 95.00 222 LYS A C 1
ATOM 1851 O O . LYS A 1 222 ? -16.329 14.924 7.057 1.00 95.00 222 LYS A O 1
ATOM 1856 N N . TYR A 1 223 ? -14.608 13.739 7.878 1.00 97.31 223 TYR A N 1
ATOM 1857 C CA . TYR A 1 223 ? -13.562 14.709 7.573 1.00 97.31 223 TYR A CA 1
ATOM 1858 C C . TYR A 1 223 ? -12.774 14.353 6.313 1.00 97.31 223 TYR A C 1
ATOM 1860 O O . TYR A 1 223 ? -12.136 15.229 5.740 1.00 97.31 223 TYR A O 1
ATOM 1868 N N . LEU A 1 224 ? -12.786 13.093 5.866 1.00 97.75 224 LEU A N 1
ATOM 1869 C CA . LEU A 1 224 ? -11.994 12.669 4.713 1.00 97.75 224 LEU A CA 1
ATOM 1870 C C . LEU A 1 224 ? -12.571 13.224 3.403 1.00 97.75 224 LEU A C 1
ATOM 1872 O O . LEU A 1 224 ? -13.685 12.896 2.987 1.00 97.75 224 LEU A O 1
ATOM 1876 N N . VAL A 1 225 ? -11.749 13.993 2.698 1.00 97.50 225 VAL A N 1
ATOM 1877 C CA . VAL A 1 225 ? -12.059 14.587 1.393 1.00 97.50 225 VAL A CA 1
ATOM 1878 C C . VAL A 1 225 ? -11.497 13.720 0.266 1.00 97.50 225 VAL A C 1
ATOM 1880 O O . VAL A 1 225 ? -10.366 13.244 0.353 1.00 97.50 225 VAL A O 1
ATOM 1883 N N . ASP A 1 226 ? -12.255 13.525 -0.812 1.00 97.81 226 ASP A N 1
ATOM 1884 C CA . ASP A 1 226 ? -11.719 12.911 -2.030 1.00 97.81 226 ASP A CA 1
ATOM 1885 C C . ASP A 1 226 ? -10.826 13.909 -2.787 1.00 97.81 226 ASP A C 1
ATOM 1887 O O . ASP A 1 226 ? -11.269 14.985 -3.187 1.00 97.81 226 ASP A O 1
ATOM 1891 N N . ILE A 1 227 ? -9.554 13.551 -2.972 1.00 98.19 227 ILE A N 1
ATOM 1892 C CA . ILE A 1 227 ? -8.558 14.377 -3.671 1.00 98.19 227 ILE A CA 1
ATOM 1893 C C . ILE A 1 227 ? -8.302 13.924 -5.113 1.00 98.19 227 ILE A C 1
ATOM 1895 O O . ILE A 1 227 ? -7.470 14.520 -5.801 1.00 98.19 227 ILE A O 1
ATOM 1899 N N . SER A 1 228 ? -8.957 12.853 -5.569 1.00 94.56 228 SER A N 1
ATOM 1900 C CA . SER A 1 228 ? -8.668 12.216 -6.858 1.00 94.56 228 SER A CA 1
ATOM 1901 C C . SER A 1 228 ? -8.956 13.129 -8.054 1.00 94.56 228 SER A C 1
ATOM 1903 O O . SER A 1 228 ? -8.177 13.132 -9.005 1.00 94.56 228 SER A O 1
ATOM 1905 N N . ASN A 1 229 ? -9.998 13.958 -7.952 1.00 94.12 229 ASN A N 1
ATOM 1906 C CA . ASN A 1 229 ? -10.454 14.885 -8.995 1.00 94.12 229 ASN A CA 1
ATOM 1907 C C . ASN A 1 229 ? -9.919 16.320 -8.829 1.00 94.12 229 ASN A C 1
ATOM 1909 O O . ASN A 1 229 ? -10.420 17.251 -9.451 1.00 94.12 229 ASN A O 1
ATOM 1913 N N . ILE A 1 230 ? -8.940 16.535 -7.947 1.00 97.12 230 ILE A N 1
ATOM 1914 C CA . ILE A 1 230 ? -8.291 17.840 -7.794 1.00 97.12 230 ILE A CA 1
ATOM 1915 C C . ILE A 1 230 ? -7.100 17.886 -8.758 1.00 97.12 230 ILE A C 1
ATOM 1917 O O . ILE A 1 230 ? -6.244 17.013 -8.706 1.00 97.12 230 ILE A O 1
ATOM 1921 N N . ASP A 1 231 ? -6.990 18.902 -9.609 1.00 94.06 231 ASP A N 1
ATOM 1922 C CA . ASP A 1 231 ? -5.924 18.914 -10.631 1.00 94.06 231 ASP A CA 1
ATOM 1923 C C . ASP A 1 231 ? -4.569 19.416 -10.115 1.00 94.06 231 ASP A C 1
ATOM 1925 O O . ASP A 1 231 ? -3.515 19.053 -10.630 1.00 94.06 231 ASP A O 1
ATOM 1929 N N . SER A 1 232 ? -4.576 20.253 -9.077 1.00 97.19 232 SER A N 1
ATOM 1930 C CA . SER A 1 232 ? -3.363 20.886 -8.552 1.00 97.19 232 SER A CA 1
ATOM 1931 C C . SER A 1 232 ? -2.832 20.157 -7.323 1.00 97.19 232 SER A C 1
ATOM 1933 O O . SER A 1 232 ? -3.533 20.038 -6.316 1.00 97.19 232 SER A O 1
ATOM 1935 N N . ASP A 1 233 ? -1.558 19.765 -7.367 1.00 97.88 233 ASP A N 1
ATOM 1936 C CA . ASP A 1 233 ? -0.844 19.181 -6.227 1.00 97.88 233 ASP A CA 1
ATOM 1937 C C . ASP A 1 233 ? -0.863 20.104 -4.996 1.00 97.88 233 ASP A C 1
ATOM 1939 O O . ASP A 1 233 ? -1.077 19.636 -3.880 1.00 97.88 233 ASP A O 1
ATOM 1943 N N . PHE A 1 234 ? -0.740 21.422 -5.187 1.00 97.88 234 PHE A N 1
ATOM 1944 C CA . PHE A 1 234 ? -0.861 22.399 -4.099 1.00 97.88 234 PHE A CA 1
ATOM 1945 C C . PHE A 1 234 ? -2.249 22.352 -3.442 1.00 97.88 234 PHE A C 1
ATOM 1947 O O . PHE A 1 234 ? -2.363 22.297 -2.217 1.00 97.88 234 PHE A O 1
ATOM 1954 N N . LYS A 1 235 ? -3.320 22.299 -4.248 1.00 98.25 235 LYS A N 1
ATOM 1955 C CA . LYS A 1 235 ? -4.694 22.188 -3.731 1.00 98.25 235 LYS A CA 1
ATOM 1956 C C . LYS A 1 235 ? -4.926 20.859 -3.005 1.00 98.25 235 LYS A C 1
ATOM 1958 O O . LYS A 1 235 ? -5.548 20.868 -1.944 1.00 98.25 235 LYS A O 1
ATOM 1963 N N . LYS A 1 236 ? -4.408 19.738 -3.531 1.00 98.62 236 LYS A N 1
ATOM 1964 C CA . LYS A 1 236 ? -4.470 18.424 -2.860 1.00 98.62 236 LYS A CA 1
ATOM 1965 C C . LYS A 1 236 ? -3.804 18.472 -1.495 1.00 98.62 236 LYS A C 1
ATOM 1967 O O . LYS A 1 236 ? -4.411 18.069 -0.508 1.00 98.62 236 LYS A O 1
ATOM 1972 N N . LEU A 1 237 ? -2.581 18.997 -1.441 1.00 98.62 237 LEU A N 1
ATOM 1973 C CA . LEU A 1 237 ? -1.814 19.087 -0.206 1.00 98.62 237 LEU A CA 1
ATOM 1974 C C . LEU A 1 237 ? -2.531 19.946 0.839 1.00 98.62 237 LEU A C 1
ATOM 1976 O O . LEU A 1 237 ? -2.674 19.513 1.978 1.00 98.62 237 LEU A O 1
ATOM 1980 N N . ASN A 1 238 ? -3.052 21.112 0.448 1.00 98.50 238 ASN A N 1
ATOM 1981 C CA . ASN A 1 238 ? -3.806 21.972 1.361 1.00 98.50 238 ASN A CA 1
ATOM 1982 C C . ASN A 1 238 ? -5.060 21.283 1.899 1.00 98.50 238 ASN A C 1
ATOM 1984 O O . ASN A 1 238 ? -5.340 21.385 3.090 1.00 98.50 238 ASN A O 1
ATOM 1988 N N . LYS A 1 239 ? -5.784 20.534 1.057 1.00 98.62 239 LYS A N 1
ATOM 1989 C CA . LYS A 1 239 ? -6.940 19.757 1.514 1.00 98.62 239 LYS A CA 1
ATOM 1990 C C . LYS A 1 239 ? -6.545 18.661 2.495 1.00 98.62 239 LYS A C 1
ATOM 1992 O O . LYS A 1 239 ? -7.195 18.522 3.521 1.00 98.62 239 LYS A O 1
ATOM 1997 N N . ILE A 1 240 ? -5.451 17.944 2.251 1.00 98.69 240 ILE A N 1
ATOM 1998 C CA . ILE A 1 240 ? -4.950 16.949 3.208 1.00 98.69 240 ILE A CA 1
ATOM 1999 C C . ILE A 1 240 ? -4.543 17.616 4.536 1.00 98.69 240 ILE A C 1
ATOM 2001 O O . ILE A 1 240 ? -4.859 17.084 5.597 1.00 98.69 240 ILE A O 1
ATOM 2005 N N . LYS A 1 241 ? -3.891 18.788 4.500 1.00 98.69 241 LYS A N 1
ATOM 2006 C CA . LYS A 1 241 ? -3.519 19.555 5.706 1.00 98.69 241 LYS A CA 1
ATOM 2007 C C . LYS A 1 241 ? -4.743 20.049 6.485 1.00 98.69 241 LYS A C 1
ATOM 2009 O O . LYS A 1 241 ? -4.747 20.003 7.710 1.00 98.69 241 LYS A O 1
ATOM 2014 N N . GLU A 1 242 ? -5.800 20.466 5.793 1.00 98.50 242 GLU A N 1
ATOM 2015 C CA . GLU A 1 242 ? -7.089 20.813 6.405 1.00 98.50 242 GLU A CA 1
ATOM 2016 C C . GLU A 1 242 ? -7.692 19.603 7.137 1.00 98.50 242 GLU A C 1
ATOM 2018 O O . GLU A 1 242 ? -8.051 19.705 8.309 1.00 98.50 242 GLU A O 1
ATOM 2023 N N . VAL A 1 243 ? -7.720 18.432 6.487 1.00 98.62 243 VAL A N 1
ATOM 2024 C CA . VAL A 1 243 ? -8.169 17.178 7.115 1.00 98.62 243 VAL A CA 1
ATOM 2025 C C . VAL A 1 243 ? -7.312 16.832 8.331 1.00 98.62 243 VAL A C 1
ATOM 2027 O O . VAL A 1 243 ? -7.863 16.532 9.386 1.00 98.62 243 VAL A O 1
ATOM 2030 N N . TYR A 1 244 ? -5.985 16.915 8.218 1.00 98.56 244 TYR A N 1
ATOM 2031 C CA . TYR A 1 244 ? -5.061 16.701 9.333 1.00 98.56 244 TYR A CA 1
ATOM 2032 C C . TYR A 1 244 ? -5.399 17.581 10.536 1.00 98.56 244 TYR A C 1
ATOM 2034 O O . TYR A 1 244 ? -5.602 17.057 11.627 1.00 98.56 244 TYR A O 1
ATOM 2042 N N . ASN A 1 245 ? -5.552 18.889 10.328 1.00 98.25 245 ASN A N 1
ATOM 2043 C CA . ASN A 1 245 ? -5.876 19.830 11.398 1.00 98.25 245 ASN A CA 1
ATOM 2044 C C . ASN A 1 245 ? -7.246 19.534 12.027 1.00 98.25 245 ASN A C 1
ATOM 2046 O O . ASN A 1 245 ? -7.390 19.587 13.248 1.00 98.25 245 ASN A O 1
ATOM 2050 N N . ASN A 1 246 ? -8.244 19.177 11.216 1.00 98.00 246 ASN A N 1
ATOM 2051 C CA . ASN A 1 246 ? -9.578 18.823 11.703 1.00 98.00 246 ASN A CA 1
ATOM 2052 C C . ASN A 1 246 ? -9.556 17.558 12.574 1.00 98.00 246 ASN A C 1
ATOM 2054 O O . ASN A 1 246 ? -10.172 17.533 13.639 1.00 98.00 246 ASN A O 1
ATOM 2058 N N . LEU A 1 247 ? -8.824 16.521 12.154 1.00 97.94 247 LEU A N 1
ATOM 2059 C CA . LEU A 1 247 ? -8.658 15.292 12.933 1.00 97.94 247 LEU A CA 1
ATOM 2060 C C . LEU A 1 247 ? -7.836 15.537 14.205 1.00 97.94 247 LEU A C 1
ATOM 2062 O O . LEU A 1 247 ? -8.196 15.042 15.273 1.00 97.94 247 LEU A O 1
ATOM 2066 N N . LEU A 1 248 ? -6.756 16.317 14.101 1.00 95.94 248 LEU A N 1
ATOM 2067 C CA . LEU A 1 248 ? -5.866 16.638 15.213 1.00 95.94 248 LEU A CA 1
ATOM 2068 C C . LEU A 1 248 ? -6.552 17.490 16.280 1.00 95.94 248 LEU A C 1
ATOM 2070 O O . LEU A 1 248 ? -6.196 17.370 17.442 1.00 95.94 248 LEU A O 1
ATOM 2074 N N . ASN A 1 249 ? -7.530 18.325 15.930 1.00 96.69 249 ASN A N 1
ATOM 2075 C CA . ASN A 1 249 ? -8.231 19.186 16.888 1.00 96.69 249 ASN A CA 1
ATOM 2076 C C . ASN A 1 249 ? -9.535 18.580 17.430 1.00 96.69 249 ASN A C 1
ATOM 2078 O O . ASN A 1 249 ? -10.160 19.164 18.311 1.00 96.69 249 ASN A O 1
ATOM 2082 N N . ASN A 1 250 ? -9.945 17.403 16.952 1.00 97.69 250 ASN A N 1
ATOM 2083 C CA . ASN A 1 250 ? -11.165 16.747 17.411 1.00 97.69 250 ASN A CA 1
ATOM 2084 C C . ASN A 1 250 ? -10.904 15.874 18.657 1.00 97.69 250 ASN A C 1
ATOM 2086 O O . ASN A 1 250 ? -10.255 14.828 18.585 1.00 97.69 250 ASN A O 1
ATOM 2090 N N . GLU A 1 251 ? -11.450 16.282 19.806 1.00 97.25 251 GLU A N 1
ATOM 2091 C CA . GLU A 1 251 ? -11.276 15.577 21.086 1.00 97.25 251 GLU A CA 1
ATOM 2092 C C . GLU A 1 251 ? -11.881 14.164 21.107 1.00 97.25 251 GLU A C 1
ATOM 2094 O O . GLU A 1 251 ? -11.304 13.251 21.700 1.00 97.25 251 GLU A O 1
ATOM 2099 N N . GLU A 1 252 ? -13.006 13.935 20.426 1.00 97.00 252 GLU A N 1
ATOM 2100 C CA . GLU A 1 252 ? -13.630 12.608 20.340 1.00 97.00 252 GLU A CA 1
ATOM 2101 C C . GLU A 1 252 ? -12.729 11.619 19.584 1.00 97.00 252 GLU A C 1
ATOM 2103 O O . GLU A 1 252 ? -12.519 10.483 20.028 1.00 97.00 252 GLU A O 1
ATOM 2108 N N . ILE A 1 253 ? -12.121 12.070 18.482 1.00 97.12 253 ILE A N 1
ATOM 2109 C CA . ILE A 1 253 ? -11.138 11.295 17.720 1.00 97.12 253 ILE A CA 1
ATOM 2110 C C . ILE A 1 253 ? -9.906 11.016 18.582 1.00 97.12 253 ILE A C 1
ATOM 2112 O O . ILE A 1 253 ? -9.494 9.859 18.677 1.00 97.12 253 ILE A O 1
ATOM 2116 N N . LYS A 1 254 ? -9.347 12.021 19.273 1.00 96.38 254 LYS A N 1
ATOM 2117 C CA . LYS A 1 254 ? -8.199 11.819 20.180 1.00 96.38 254 LYS A CA 1
ATOM 2118 C C . LYS A 1 254 ? -8.494 10.780 21.257 1.00 96.38 254 LYS A C 1
ATOM 2120 O O . LYS A 1 254 ? -7.667 9.903 21.508 1.00 96.38 254 LYS A O 1
ATOM 2125 N N . ASN A 1 255 ? -9.659 10.865 21.894 1.00 95.88 255 ASN A N 1
ATOM 2126 C CA . ASN A 1 255 ? -10.060 9.935 22.946 1.00 95.88 255 ASN A CA 1
ATOM 2127 C C . ASN A 1 255 ? -10.261 8.520 22.396 1.00 95.88 255 ASN A C 1
ATOM 2129 O O . ASN A 1 255 ? -9.807 7.552 23.008 1.00 95.88 255 ASN A O 1
ATOM 2133 N N . THR A 1 256 ? -10.843 8.394 21.202 1.00 95.94 256 THR A N 1
ATOM 2134 C CA . THR A 1 256 ? -10.987 7.103 20.517 1.00 95.94 256 THR A CA 1
ATOM 2135 C C . THR A 1 256 ? -9.626 6.508 20.146 1.00 95.94 256 THR A C 1
ATOM 2137 O O . THR A 1 256 ? -9.389 5.328 20.391 1.00 95.94 256 THR A O 1
ATOM 2140 N N . ILE A 1 257 ? -8.694 7.318 19.636 1.00 95.38 257 ILE A N 1
ATOM 2141 C CA . ILE A 1 257 ? -7.312 6.906 19.346 1.00 95.38 257 ILE A CA 1
ATOM 2142 C C . ILE A 1 257 ? -6.617 6.404 20.617 1.00 95.38 257 ILE A C 1
ATOM 2144 O O . ILE A 1 257 ? -6.025 5.325 20.599 1.00 95.38 257 ILE A O 1
ATOM 2148 N N . LYS A 1 258 ? -6.706 7.147 21.731 1.00 94.38 258 LYS A N 1
ATOM 2149 C CA . LYS A 1 258 ? -6.138 6.734 23.029 1.00 94.38 258 LYS A CA 1
ATOM 2150 C C . LYS A 1 258 ? -6.724 5.401 23.494 1.00 94.38 258 LYS A C 1
ATOM 2152 O O . LYS A 1 258 ? -5.967 4.523 23.899 1.00 94.38 258 LYS A O 1
ATOM 2157 N N . LYS A 1 259 ? -8.047 5.238 23.374 1.00 94.00 259 LYS A N 1
ATOM 2158 C CA . LYS A 1 259 ? -8.740 3.984 23.683 1.00 94.00 259 LYS A CA 1
ATOM 2159 C C . LYS A 1 259 ? -8.207 2.840 22.826 1.00 94.00 259 LYS A C 1
ATOM 2161 O O . LYS A 1 259 ? -7.846 1.821 23.378 1.00 94.00 259 LYS A O 1
ATOM 2166 N N . ILE A 1 260 ? -8.107 2.979 21.503 1.00 93.88 260 ILE A N 1
ATOM 2167 C CA . ILE A 1 260 ? -7.607 1.880 20.657 1.00 93.88 260 ILE A CA 1
ATOM 2168 C C . ILE A 1 260 ? -6.149 1.547 21.007 1.00 93.88 260 ILE A C 1
ATOM 2170 O O . ILE A 1 260 ? -5.811 0.375 21.155 1.00 93.88 260 ILE A O 1
ATOM 2174 N N . LYS A 1 261 ? -5.297 2.560 21.217 1.00 92.94 261 LYS A N 1
ATOM 2175 C CA . LYS A 1 261 ? -3.887 2.367 21.589 1.00 92.94 261 LYS A CA 1
ATOM 2176 C C . LYS A 1 261 ? -3.705 1.607 22.906 1.00 92.94 261 LYS A C 1
ATOM 2178 O O . LYS A 1 261 ? -2.767 0.829 22.993 1.00 92.94 261 LYS A O 1
ATOM 2183 N N . SER A 1 262 ? -4.596 1.756 23.893 1.00 90.38 262 SER A N 1
ATOM 2184 C CA . SER A 1 262 ? -4.497 0.987 25.147 1.00 90.38 262 SER A CA 1
ATOM 2185 C C . SER A 1 262 ? -4.788 -0.510 24.977 1.00 90.38 262 SER A C 1
ATOM 2187 O O . SER A 1 262 ? -4.468 -1.290 25.867 1.00 90.38 262 SER A O 1
ATOM 2189 N N . TYR A 1 263 ? -5.401 -0.908 23.858 1.00 85.44 263 TYR A N 1
ATOM 2190 C CA . TYR A 1 263 ? -5.635 -2.307 23.484 1.00 85.44 263 TYR A CA 1
ATOM 2191 C C . TYR A 1 263 ? -4.692 -2.789 22.375 1.00 85.44 263 TYR A C 1
ATOM 2193 O O . TYR A 1 263 ? -4.675 -3.987 22.090 1.00 85.44 263 TYR A O 1
ATOM 2201 N N . SER A 1 264 ? -3.965 -1.887 21.703 1.00 76.38 264 SER A N 1
ATOM 2202 C CA . SER A 1 264 ? -3.043 -2.257 20.627 1.00 76.38 264 SER A CA 1
ATOM 2203 C C . SER A 1 264 ? -1.879 -3.042 21.206 1.00 76.38 264 SER A C 1
ATOM 2205 O O . SER A 1 264 ? -1.154 -2.557 22.069 1.00 76.38 264 SER A O 1
ATOM 2207 N N . LEU A 1 265 ? -1.695 -4.260 20.709 1.00 68.12 265 LEU A N 1
ATOM 2208 C CA . LEU A 1 265 ? -0.573 -5.131 21.070 1.00 68.12 265 LEU A CA 1
ATOM 2209 C C . LEU A 1 265 ? 0.663 -4.887 20.182 1.00 68.12 265 LEU A C 1
ATOM 2211 O O . LEU A 1 265 ? 1.602 -5.684 20.198 1.00 68.12 265 LEU A O 1
ATOM 2215 N N . ILE A 1 266 ? 0.618 -3.831 19.362 1.00 57.41 266 ILE A N 1
ATOM 2216 C CA . ILE A 1 266 ? 1.558 -3.497 18.283 1.00 57.41 266 ILE A CA 1
ATOM 2217 C C . ILE A 1 266 ? 1.876 -2.010 18.333 1.00 57.41 266 ILE A C 1
ATOM 2219 O O . ILE A 1 266 ? 0.916 -1.227 18.548 1.00 57.41 266 ILE A O 1
#

Sequence (266 aa):
HDEIFEKLIKNSLTNVVLGDYGLDHRVVNKDLRKDKIDEYNIPFLHSGSSVNRYSLIKKEFNWSKPSEKERFNKLKNEKVIITTAISTRIKGTIKPKGLVPGTNVGVLYLKNIENLNLKAALLILNSNLIGYFIHKYTLNFSNLTIYLHKYYTKLIPIKIPQNQESFIKLADYMLFLNQTEERRESEKELIEFFDRQIIDLLVYELYFFNELKANLFNLIFKYLVDISNIDSDFKKLNKIKEVYNNLLNNEEIKNTIKKIKSYSLI

Secondary structure (DSSP, 8-state):
--HHHHHHHHTSB-S-EEEEE-B-GGGTTTSEESS--SSS-EEEE-SGGGEETTEE-GGG-EEE-----HHHHHHHH--EEEEESB-SS--EEEEPTT-EEBTTEEEEEE-S-TT--HHHHHHHHHSHHHHHHIIIIISTT--S--B--HHHHTT--BPPPS--HHHHHHHHHHHHHTSSHHHHHHTHHHHHIIIIIIIHHHHHHHHHHHHH---HHHHHHTTPPP-TT---HHHHHHHHHHHHHHHHH-HHHHHHHHHHHHH---

Radius of gyration: 19.07 Å; chains: 1; bounding box: 40×43×53 Å

pLDDT: mean 93.66, std 7.08, range [50.53, 98.81]

Organism: NCBI:txid412755

Foldseek 3Di:
DDPLLCLLAVQFAFLQKAKDFFAACVVFVVFKAQDDDPQFHQKEQAALQQAFALEGDSNNIITTGDDPDPRQQPQQADFFWKHQQWDLAGGIHTDDHRYTYYRRIITIHGPPCPPADRQLVSLLRRAPSQSCCSCCVVVVVDPDGDGCHRVSRSGRTHRGDPDCVLSNLLSVVLNLCHYDPVSCVVCVVLNCCSNPQNSNLVSLCSSCVVPLVFDLVVVLVVLRDRCPPPPDSVVSVVSSVSSVVVLVPDPSNVVSSVSSVVVDPD